Protein AF-A0AAD6FVP5-F1 (afdb_monomer)

Foldseek 3Di:
DCPPDDDFQAADPVRPDTHHDFDKDWDPWDWAPWDFADDPVARGTDTDTDTDDDPDPDPPPDDDDFLCLLVVPPVLVVVVVVVVVVLVVCCVVDPDPVVSVVVVVVVVSVSRVVVCVVPPSLRQPPRPPRDPVVNVVVVVVVVVVCVVVVHIDIDGDDDDGVVVVPDDPVVVCVVVVND

Structure (mmCIF, N/CA/C/O backbone):
data_AF-A0AAD6FVP5-F1
#
_entry.id   AF-A0AAD6FVP5-F1
#
loop_
_atom_site.group_PDB
_atom_site.id
_atom_site.type_symbol
_atom_site.label_atom_id
_atom_site.label_alt_id
_atom_site.label_comp_id
_atom_site.label_asym_id
_atom_site.label_entity_id
_atom_site.label_seq_id
_atom_site.pdbx_PDB_ins_code
_atom_site.Cartn_x
_atom_site.Cartn_y
_atom_site.Cartn_z
_atom_site.occupancy
_atom_site.B_iso_or_equiv
_atom_site.auth_seq_id
_atom_site.auth_comp_id
_atom_site.auth_asym_id
_atom_site.auth_atom_id
_atom_site.pdbx_PDB_model_num
ATOM 1 N N . MET A 1 1 ? 9.595 10.956 -25.105 1.00 55.97 1 MET A N 1
ATOM 2 C CA . MET A 1 1 ? 9.760 9.733 -24.296 1.00 55.97 1 MET A CA 1
ATOM 3 C C . MET A 1 1 ? 9.016 8.590 -24.946 1.00 55.97 1 MET A C 1
ATOM 5 O O . MET A 1 1 ? 7.807 8.539 -24.794 1.00 55.97 1 MET A O 1
ATOM 9 N N . HIS A 1 2 ? 9.744 7.781 -25.713 1.00 62.09 2 HIS A N 1
ATOM 10 C CA . HIS A 1 2 ? 9.491 6.435 -26.249 1.00 62.09 2 HIS A CA 1
ATOM 11 C C . HIS A 1 2 ? 8.118 5.759 -25.993 1.00 62.09 2 HIS A C 1
ATOM 13 O O . HIS A 1 2 ? 8.087 4.641 -25.484 1.00 62.09 2 HIS A O 1
ATOM 19 N N . PRO A 1 3 ? 6.961 6.344 -26.368 1.00 57.59 3 PRO A N 1
ATOM 20 C CA . PRO A 1 3 ? 5.655 5.742 -26.083 1.00 57.59 3 PRO A CA 1
ATOM 21 C C . PRO A 1 3 ? 5.260 4.719 -27.159 1.00 57.59 3 PRO A C 1
ATOM 23 O O . PRO A 1 3 ? 4.249 4.038 -27.046 1.00 57.59 3 PRO A O 1
ATOM 26 N N . LYS A 1 4 ? 6.042 4.678 -28.240 1.00 58.59 4 LYS A N 1
ATOM 27 C CA . LYS A 1 4 ? 5.834 3.907 -29.464 1.00 58.59 4 LYS A CA 1
ATOM 28 C C . LYS A 1 4 ? 7.095 3.147 -29.880 1.00 58.59 4 LYS A C 1
ATOM 30 O O . LYS A 1 4 ? 7.093 2.528 -30.933 1.00 58.59 4 LYS A O 1
ATOM 35 N N . GLU A 1 5 ? 8.176 3.252 -29.108 1.0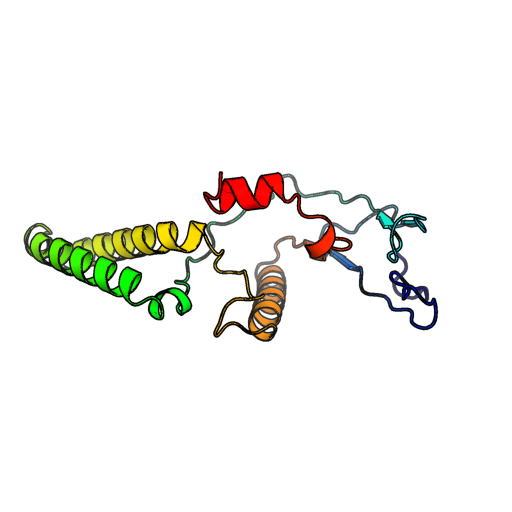0 67.44 5 GLU A N 1
ATOM 36 C CA . GLU A 1 5 ? 9.416 2.546 -29.421 1.00 67.44 5 GLU A CA 1
ATOM 37 C C . GLU A 1 5 ? 9.402 1.185 -28.746 1.00 67.44 5 GLU A C 1
ATOM 39 O O . GLU A 1 5 ? 9.284 1.073 -27.521 1.00 67.44 5 GLU A O 1
ATOM 44 N N . GLU A 1 6 ? 9.507 0.155 -29.576 1.00 63.91 6 GLU A N 1
ATOM 45 C CA . GLU A 1 6 ? 9.622 -1.228 -29.147 1.00 63.91 6 GLU A CA 1
ATOM 46 C C . GLU A 1 6 ? 10.956 -1.458 -28.429 1.00 63.91 6 GLU A C 1
ATOM 48 O O . GLU A 1 6 ? 11.960 -0.803 -28.695 1.00 63.91 6 GLU A O 1
ATOM 53 N N . GLY A 1 7 ? 10.951 -2.362 -27.454 1.00 74.12 7 GLY A N 1
ATOM 54 C CA . GLY A 1 7 ? 12.117 -2.650 -26.623 1.00 74.12 7 GLY A CA 1
ATOM 55 C C . GLY A 1 7 ? 11.714 -3.326 -25.322 1.00 74.12 7 GLY A C 1
ATOM 56 O O . GLY A 1 7 ? 10.574 -3.179 -24.871 1.00 74.12 7 GLY A O 1
ATOM 57 N N . PHE A 1 8 ? 12.646 -4.0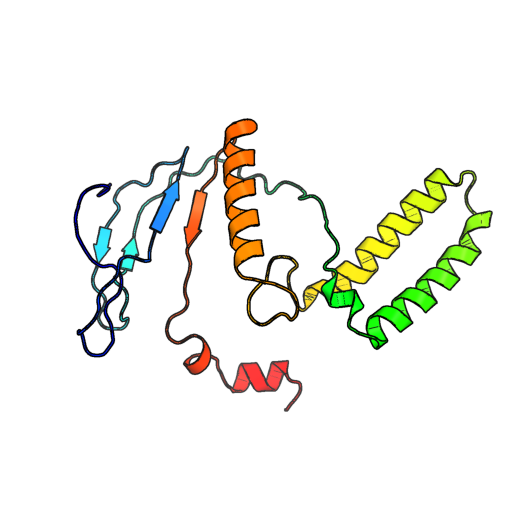59 -24.735 1.00 80.69 8 PHE A N 1
ATOM 58 C CA . PHE A 1 8 ? 12.441 -4.817 -23.509 1.00 80.69 8 PHE A CA 1
ATOM 59 C C . PHE A 1 8 ? 13.191 -4.142 -22.369 1.00 80.69 8 PHE A C 1
ATOM 61 O O . PHE A 1 8 ? 14.254 -3.560 -22.583 1.00 80.69 8 PHE A O 1
ATOM 68 N N . THR A 1 9 ? 12.616 -4.193 -21.175 1.00 82.88 9 THR A N 1
ATOM 69 C CA . THR A 1 9 ? 13.286 -3.727 -19.955 1.00 82.88 9 THR A CA 1
ATOM 70 C C . THR A 1 9 ? 13.710 -4.887 -19.077 1.00 82.88 9 THR A C 1
ATOM 72 O O . THR A 1 9 ? 14.521 -4.679 -18.194 1.00 82.88 9 THR A O 1
ATOM 75 N N . TRP A 1 10 ? 13.234 -6.096 -19.371 1.00 85.12 10 TRP A N 1
ATOM 76 C CA . TRP A 1 10 ? 13.614 -7.335 -18.716 1.00 85.12 10 TRP A CA 1
ATOM 77 C C . TRP A 1 10 ? 13.862 -8.436 -19.747 1.00 85.12 10 TRP A C 1
ATOM 79 O O . TRP A 1 10 ? 13.142 -8.537 -20.751 1.00 85.12 10 TRP A O 1
ATOM 89 N N . LEU A 1 11 ? 14.845 -9.282 -19.466 1.00 82.75 11 LEU A N 1
ATOM 90 C CA . LEU A 1 11 ? 15.201 -10.482 -20.216 1.00 82.75 11 LEU A CA 1
ATOM 91 C C . LEU A 1 11 ? 15.289 -11.653 -19.238 1.00 82.75 11 LEU A C 1
ATOM 93 O O . LEU A 1 11 ? 15.788 -11.491 -18.138 1.00 82.75 11 LEU A O 1
ATOM 97 N N . SER A 1 12 ? 14.849 -12.847 -19.619 1.00 81.88 12 SER A N 1
ATOM 98 C CA . SER A 1 12 ? 15.088 -14.022 -18.784 1.00 81.88 12 SER A CA 1
ATOM 99 C C . SER A 1 12 ? 16.575 -14.371 -18.744 1.00 81.88 12 SER A C 1
ATOM 101 O O . SER A 1 12 ? 17.325 -14.099 -19.682 1.00 81.88 12 SER A O 1
ATOM 103 N N . SER A 1 13 ? 16.999 -15.038 -17.673 1.00 75.31 13 SER A N 1
ATOM 104 C CA . SER A 1 13 ? 18.385 -15.481 -17.472 1.00 75.31 13 SER A CA 1
ATOM 105 C C . SER A 1 13 ?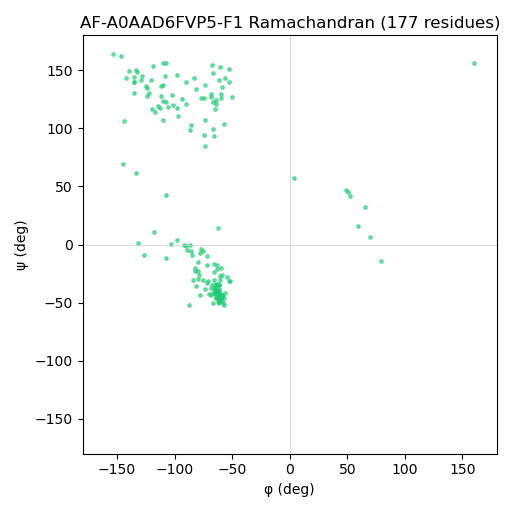 18.907 -16.422 -18.566 1.00 75.31 13 SER A C 1
ATOM 107 O O . SER A 1 13 ? 20.107 -16.466 -18.825 1.00 75.31 13 SER A O 1
ATOM 109 N N . ASP A 1 14 ? 18.015 -17.149 -19.239 1.00 80.50 14 ASP A N 1
ATOM 110 C CA . ASP A 1 14 ? 18.304 -18.000 -20.399 1.00 80.50 14 ASP A CA 1
ATOM 111 C C . ASP A 1 14 ? 18.134 -17.276 -21.754 1.00 80.50 14 ASP A C 1
ATOM 113 O O . ASP A 1 14 ? 18.332 -17.877 -22.810 1.00 80.50 14 ASP A O 1
ATOM 117 N N . GLY A 1 15 ? 17.741 -15.998 -21.742 1.00 78.62 15 GLY A N 1
ATOM 118 C CA . GLY A 1 15 ? 17.510 -15.164 -22.922 1.00 78.62 15 GLY A CA 1
ATOM 119 C C . GLY A 1 15 ? 16.290 -15.547 -23.767 1.00 78.62 15 GLY A C 1
ATOM 120 O O . GLY A 1 15 ? 16.096 -14.982 -24.843 1.00 78.62 15 GLY A O 1
ATOM 121 N N . THR A 1 16 ? 15.465 -16.502 -23.326 1.00 81.38 16 THR A N 1
ATOM 122 C CA . THR A 1 16 ? 14.334 -17.020 -24.115 1.00 81.38 16 THR A CA 1
ATOM 123 C C . THR A 1 16 ? 13.081 -16.150 -24.042 1.00 81.38 16 THR A C 1
ATOM 125 O O . THR A 1 16 ? 12.210 -16.235 -24.911 1.00 81.38 16 THR A O 1
ATOM 128 N N . ARG A 1 17 ? 12.964 -15.307 -23.013 1.00 84.25 17 ARG A N 1
ATOM 129 C CA . ARG A 1 17 ? 11.810 -14.442 -22.764 1.00 84.25 17 ARG A CA 1
ATOM 130 C C . ARG A 1 17 ? 12.289 -13.017 -22.565 1.00 84.25 17 ARG A C 1
ATOM 132 O O . ARG A 1 17 ? 13.335 -12.770 -21.981 1.00 84.25 17 ARG A O 1
ATOM 139 N N . ALA A 1 18 ? 11.485 -12.076 -23.028 1.00 84.19 18 ALA A N 1
ATOM 140 C CA . ALA A 1 18 ? 11.731 -10.665 -22.819 1.00 84.19 18 ALA A CA 1
ATOM 141 C C . ALA A 1 18 ? 10.397 -9.965 -22.585 1.00 84.19 18 ALA A C 1
ATOM 143 O O . ALA A 1 18 ? 9.374 -10.336 -23.168 1.00 84.19 18 ALA A O 1
ATOM 144 N N . SER A 1 19 ? 10.390 -8.974 -21.704 1.00 83.31 19 SER A N 1
ATOM 145 C CA . SER A 1 19 ? 9.194 -8.193 -21.415 1.00 83.31 19 SER A CA 1
ATOM 146 C C . SER A 1 19 ? 9.555 -6.748 -21.089 1.00 83.31 19 SER A C 1
ATOM 148 O O . SER A 1 19 ? 10.710 -6.405 -20.838 1.00 83.31 19 SER A O 1
ATOM 150 N N . ARG A 1 20 ? 8.562 -5.866 -21.170 1.00 83.88 20 ARG A N 1
ATOM 151 C CA . ARG A 1 20 ? 8.673 -4.480 -20.724 1.00 83.88 20 ARG A CA 1
ATOM 152 C C . ARG A 1 20 ? 7.810 -4.353 -19.482 1.00 83.88 20 ARG A C 1
ATOM 154 O O . ARG A 1 20 ? 6.594 -4.409 -19.600 1.00 83.88 20 ARG A O 1
ATOM 161 N N . ILE A 1 21 ? 8.440 -4.250 -18.322 1.00 83.56 21 ILE A N 1
ATOM 162 C CA . ILE A 1 21 ? 7.763 -4.244 -17.015 1.00 83.56 21 ILE A CA 1
ATOM 163 C C . ILE A 1 21 ? 8.141 -3.032 -16.154 1.00 83.56 21 ILE A C 1
ATOM 165 O O . ILE A 1 21 ? 7.466 -2.737 -15.166 1.00 83.56 21 ILE A O 1
ATOM 169 N N . ASP A 1 22 ? 9.139 -2.265 -16.593 1.00 81.62 22 ASP A N 1
ATOM 170 C CA . ASP A 1 22 ? 9.627 -1.065 -15.922 1.00 81.62 22 ASP A CA 1
ATOM 171 C C . ASP A 1 22 ? 9.011 0.182 -16.563 1.00 81.62 22 ASP A C 1
ATOM 173 O O . ASP A 1 22 ? 9.206 0.469 -17.750 1.00 81.62 22 ASP A O 1
ATOM 177 N N . TYR A 1 23 ? 8.240 0.931 -15.772 1.00 81.25 23 TYR A N 1
ATOM 178 C CA . TYR A 1 23 ? 7.478 2.086 -16.238 1.00 81.25 23 TYR A CA 1
ATOM 179 C C . TYR A 1 23 ? 7.607 3.267 -15.279 1.00 81.25 23 TYR A C 1
ATOM 181 O O . TYR A 1 23 ? 7.512 3.113 -14.062 1.00 81.25 23 TYR A O 1
ATOM 189 N N . ILE A 1 24 ? 7.729 4.467 -15.849 1.00 77.19 24 ILE A N 1
ATOM 190 C CA . ILE A 1 24 ? 7.607 5.734 -15.123 1.00 77.19 24 ILE A CA 1
ATOM 191 C C . ILE A 1 24 ? 6.412 6.480 -15.703 1.00 77.19 24 ILE A C 1
ATOM 193 O O . ILE A 1 24 ? 6.418 6.880 -16.870 1.00 77.19 24 ILE A O 1
ATOM 197 N N . LEU A 1 25 ? 5.373 6.654 -14.886 1.00 79.62 25 LEU A N 1
ATOM 198 C CA . LEU A 1 25 ? 4.139 7.324 -15.280 1.00 79.62 25 LEU A CA 1
ATOM 199 C C . LEU A 1 25 ? 4.020 8.642 -14.515 1.00 79.62 25 LEU A C 1
ATOM 201 O O . LEU A 1 25 ? 3.916 8.657 -13.288 1.00 79.62 25 LEU A O 1
ATOM 205 N N . ALA A 1 26 ? 4.017 9.756 -15.245 1.00 75.00 26 ALA A N 1
ATOM 206 C CA . ALA A 1 26 ? 3.895 11.090 -14.669 1.00 75.00 26 ALA A CA 1
ATOM 207 C C . ALA A 1 26 ? 2.895 11.932 -15.462 1.00 75.00 26 ALA A C 1
ATOM 209 O O . ALA A 1 26 ? 2.984 12.020 -16.687 1.00 75.00 26 ALA A O 1
ATOM 210 N N . ARG A 1 27 ? 1.955 12.565 -14.752 1.00 71.19 27 ARG A N 1
ATOM 211 C CA . ARG A 1 27 ? 0.927 13.424 -15.360 1.00 71.19 27 ARG A CA 1
ATOM 212 C C . ARG A 1 27 ? 1.399 14.867 -15.510 1.00 71.19 27 ARG A C 1
ATOM 214 O O . ARG A 1 27 ? 1.345 15.430 -16.594 1.00 71.19 27 ARG A O 1
ATOM 221 N N . ASP A 1 28 ? 1.881 15.441 -14.413 1.00 70.88 28 ASP A N 1
ATOM 222 C CA . ASP A 1 28 ? 2.105 16.887 -14.281 1.00 70.88 28 ASP A CA 1
ATOM 223 C C . ASP A 1 28 ? 3.587 17.249 -14.054 1.00 70.88 28 ASP A C 1
ATOM 225 O O . ASP A 1 28 ? 3.927 18.381 -13.712 1.00 70.88 28 ASP A O 1
ATOM 229 N N . SER A 1 29 ? 4.474 16.269 -14.223 1.00 75.88 29 SER A N 1
ATOM 230 C CA . SER A 1 29 ? 5.932 16.406 -14.151 1.00 75.88 29 SER A CA 1
ATOM 231 C C . SER A 1 29 ? 6.564 15.454 -15.173 1.00 75.88 29 SER A C 1
ATOM 233 O O . SER A 1 29 ? 7.103 14.415 -14.785 1.00 75.88 29 SER A O 1
ATOM 235 N N . PRO A 1 30 ? 6.409 15.731 -16.481 1.00 78.25 30 PRO A N 1
ATOM 236 C CA . PRO A 1 30 ? 6.845 14.816 -17.526 1.00 78.25 30 PRO A CA 1
ATOM 237 C C . PRO A 1 30 ? 8.357 14.570 -17.413 1.00 78.25 30 PRO A C 1
ATOM 239 O O . PRO A 1 30 ? 9.115 15.543 -17.386 1.00 78.25 30 PRO A O 1
ATOM 242 N N . PRO A 1 31 ? 8.808 13.303 -17.343 1.00 82.38 31 PRO A N 1
ATOM 243 C CA . PRO A 1 31 ? 10.228 13.022 -17.292 1.00 82.38 31 PRO A CA 1
ATOM 244 C C . PRO A 1 31 ? 10.955 13.514 -18.545 1.00 82.38 31 PRO A C 1
ATOM 246 O O . PRO A 1 31 ? 10.461 13.422 -19.673 1.00 82.38 31 PRO A O 1
ATOM 249 N N . THR A 1 32 ? 12.153 14.040 -18.342 1.00 84.31 32 THR A N 1
ATOM 250 C CA . THR A 1 32 ? 13.078 14.458 -19.394 1.00 84.31 32 THR A CA 1
ATOM 251 C C . THR A 1 32 ? 14.271 13.506 -19.436 1.00 84.31 32 THR A C 1
ATOM 253 O O . THR A 1 32 ? 14.563 12.820 -18.459 1.00 84.31 32 THR A O 1
ATOM 256 N N . ASP A 1 33 ? 14.938 13.422 -20.592 1.00 84.25 33 ASP A N 1
ATOM 257 C CA . ASP A 1 33 ? 16.143 12.595 -20.786 1.00 84.25 33 ASP A CA 1
ATOM 258 C C . ASP A 1 33 ? 15.979 11.119 -20.360 1.00 84.25 33 ASP A C 1
ATOM 260 O O . ASP A 1 33 ? 16.845 10.540 -19.711 1.00 84.25 33 ASP A O 1
ATOM 264 N N . ALA A 1 34 ? 14.834 10.508 -20.686 1.00 85.06 34 ALA A N 1
ATOM 265 C CA . ALA A 1 34 ? 14.618 9.093 -20.402 1.00 85.06 34 ALA A CA 1
ATOM 266 C C . ALA A 1 34 ? 15.536 8.218 -21.268 1.00 85.06 34 ALA A C 1
ATOM 268 O O . ALA A 1 34 ? 15.523 8.343 -22.492 1.00 85.06 34 ALA A O 1
ATOM 269 N N . ARG A 1 35 ? 16.301 7.322 -20.640 1.00 84.25 35 ARG A N 1
ATOM 270 C CA . ARG A 1 35 ? 17.239 6.405 -21.299 1.00 84.25 35 ARG A CA 1
ATOM 271 C C . ARG A 1 35 ? 17.112 5.006 -20.721 1.00 84.25 35 ARG A C 1
ATOM 273 O O . ARG A 1 35 ? 16.999 4.845 -19.508 1.00 84.25 35 ARG A O 1
ATOM 280 N N . LEU A 1 36 ? 17.181 4.016 -21.606 1.00 85.81 36 LEU A N 1
ATOM 281 C CA . LEU A 1 36 ? 17.361 2.614 -21.253 1.00 85.81 36 LEU A CA 1
ATOM 282 C C . LEU A 1 36 ? 18.825 2.250 -21.478 1.00 85.81 36 LEU A C 1
ATOM 284 O O . LEU A 1 36 ? 19.332 2.379 -22.591 1.00 85.81 36 LEU A O 1
ATOM 288 N N . THR A 1 37 ? 19.502 1.821 -20.420 1.00 85.00 37 THR A N 1
ATOM 289 C CA . THR A 1 37 ? 20.910 1.419 -20.466 1.00 85.00 37 THR A CA 1
ATOM 290 C C . THR A 1 37 ? 21.012 -0.043 -20.044 1.00 85.00 37 THR A C 1
ATOM 292 O O . THR A 1 37 ? 20.679 -0.354 -18.899 1.00 85.00 37 THR A O 1
ATOM 295 N N . PRO A 1 38 ? 21.457 -0.954 -20.927 1.00 83.19 38 PRO A N 1
ATOM 296 C CA . PRO A 1 38 ? 21.749 -2.324 -20.531 1.00 83.19 38 PRO A CA 1
ATOM 297 C C . PRO A 1 38 ? 22.811 -2.340 -19.432 1.00 83.19 38 PRO A C 1
ATOM 299 O O . PRO A 1 38 ? 23.820 -1.638 -19.528 1.00 83.19 38 PRO A O 1
ATOM 302 N N . VAL A 1 39 ? 22.596 -3.148 -18.402 1.00 80.50 39 VAL A N 1
ATOM 303 C CA . VAL A 1 39 ? 23.552 -3.347 -17.312 1.00 80.50 39 VAL A CA 1
ATOM 304 C C . VAL A 1 39 ? 23.939 -4.819 -17.254 1.00 80.50 39 VAL A C 1
ATOM 306 O O . VAL A 1 39 ? 23.121 -5.693 -17.502 1.00 80.50 39 VAL A O 1
ATOM 309 N N . PHE A 1 40 ? 25.210 -5.106 -16.979 1.00 76.69 40 PHE A N 1
ATOM 310 C CA . PHE A 1 40 ? 25.739 -6.478 -17.022 1.00 76.69 40 PHE A CA 1
ATOM 311 C C . PHE A 1 40 ? 25.409 -7.300 -15.770 1.00 76.69 40 PHE A C 1
ATOM 313 O O . PHE A 1 40 ? 25.607 -8.510 -15.757 1.00 76.69 40 PHE A O 1
ATOM 320 N N . PHE A 1 41 ? 24.983 -6.633 -14.701 1.00 77.00 41 PHE A N 1
ATOM 321 C CA . PHE A 1 41 ? 24.767 -7.228 -13.386 1.00 77.00 41 PHE A CA 1
ATOM 322 C C . PHE A 1 41 ? 23.291 -7.474 -13.073 1.00 77.00 41 PHE A C 1
ATOM 324 O O . PHE A 1 41 ? 23.007 -7.942 -11.982 1.00 77.00 41 PHE A O 1
ATOM 331 N N . SER A 1 42 ? 22.376 -7.143 -13.987 1.00 79.06 42 SER A N 1
ATOM 332 C CA . SER A 1 42 ? 20.942 -7.369 -13.826 1.00 79.06 42 SER A CA 1
ATOM 333 C C . SER A 1 42 ? 20.346 -7.845 -15.144 1.00 79.06 42 SER A C 1
ATOM 335 O O . SER A 1 42 ? 20.806 -7.494 -16.230 1.00 79.06 42 SER A O 1
ATOM 337 N N . ASP A 1 43 ? 19.311 -8.659 -15.023 1.00 78.56 43 ASP A N 1
ATOM 338 C CA . ASP A 1 43 ? 18.429 -9.094 -16.095 1.00 78.56 43 ASP A CA 1
ATOM 339 C C . ASP A 1 43 ? 17.412 -8.004 -16.504 1.00 78.56 43 ASP A C 1
ATOM 341 O O . ASP A 1 43 ? 16.706 -8.149 -17.506 1.00 78.56 43 ASP A O 1
ATOM 345 N N . HIS A 1 44 ? 17.406 -6.870 -15.790 1.00 83.06 44 HIS A N 1
ATOM 346 C CA . HIS A 1 44 ? 16.727 -5.638 -16.172 1.00 83.06 44 HIS A CA 1
ATOM 347 C C . HIS A 1 44 ? 17.668 -4.624 -16.841 1.00 83.06 44 HIS A C 1
ATOM 349 O O . HIS A 1 44 ? 18.829 -4.457 -16.470 1.00 83.06 44 HIS A O 1
ATOM 355 N N . ALA A 1 45 ? 17.140 -3.864 -17.800 1.00 83.81 45 ALA A N 1
ATOM 356 C CA . ALA A 1 45 ? 17.778 -2.663 -18.320 1.00 83.81 45 ALA A CA 1
ATOM 357 C C . ALA A 1 45 ? 17.507 -1.479 -17.382 1.00 83.81 45 ALA A C 1
ATOM 359 O O . ALA A 1 45 ? 16.366 -1.214 -17.004 1.00 83.81 45 ALA A O 1
ATOM 360 N N . MET A 1 46 ? 18.544 -0.707 -17.057 1.00 82.31 46 MET A N 1
ATOM 361 C CA . MET A 1 46 ? 18.405 0.481 -16.220 1.00 82.31 46 MET A CA 1
ATOM 362 C C . MET A 1 46 ? 17.591 1.552 -16.949 1.00 82.31 46 MET A C 1
ATOM 364 O O . MET A 1 46 ? 17.991 2.023 -18.016 1.00 82.31 46 MET A O 1
ATOM 368 N N . LEU A 1 47 ? 16.486 1.982 -16.340 1.00 84.81 47 LEU A N 1
ATOM 369 C CA . LEU A 1 47 ? 15.698 3.126 -16.786 1.00 84.81 47 LEU A CA 1
ATOM 370 C C . LEU A 1 47 ? 16.092 4.373 -15.985 1.00 84.81 47 LEU A C 1
ATOM 372 O O . LEU A 1 47 ? 15.783 4.489 -14.803 1.00 84.81 47 LEU A O 1
ATOM 376 N N . SER A 1 48 ? 16.752 5.329 -16.637 1.00 84.50 48 SER A N 1
ATOM 377 C CA . SER A 1 48 ? 17.134 6.614 -16.037 1.00 84.50 48 SER A CA 1
ATOM 378 C C . SER A 1 48 ? 16.341 7.756 -16.664 1.00 84.50 48 SER A C 1
ATOM 380 O O . SER A 1 48 ? 16.219 7.796 -17.884 1.00 84.50 48 SER A O 1
ATOM 382 N N . CYS A 1 49 ? 15.834 8.701 -15.872 1.00 87.38 49 CYS A N 1
ATOM 383 C CA . CYS A 1 49 ? 15.239 9.946 -16.369 1.00 87.38 49 CYS A CA 1
ATOM 384 C C . CYS A 1 49 ? 15.354 11.066 -15.325 1.00 87.38 49 CYS A C 1
ATOM 386 O O . CYS A 1 49 ? 15.590 10.805 -14.146 1.00 87.38 49 CYS A O 1
ATOM 388 N N . THR A 1 50 ? 15.157 12.312 -15.750 1.00 84.62 50 THR A N 1
ATOM 389 C CA . THR A 1 50 ? 15.094 13.482 -14.865 1.00 84.62 50 THR A CA 1
ATOM 390 C C . THR A 1 50 ? 13.642 13.908 -14.654 1.00 84.62 50 THR A C 1
ATOM 392 O O . THR A 1 50 ? 12.898 14.104 -15.613 1.00 84.62 50 THR A O 1
ATOM 395 N N . LEU A 1 51 ? 13.227 14.078 -13.396 1.00 82.94 51 LEU A N 1
ATOM 396 C CA . LEU A 1 51 ? 11.888 14.539 -13.018 1.00 82.94 51 LEU A CA 1
ATOM 397 C C . LEU A 1 51 ? 11.975 15.906 -12.331 1.00 82.94 51 LEU A C 1
ATOM 399 O O . LEU A 1 51 ? 12.561 16.031 -11.258 1.00 82.94 51 LEU A O 1
ATOM 403 N N . SER A 1 52 ? 11.337 16.923 -12.910 1.00 80.69 52 SER A N 1
ATOM 404 C CA . SER A 1 52 ? 11.193 18.235 -12.266 1.00 80.69 52 SER A CA 1
ATOM 405 C C . SER A 1 52 ? 9.962 18.239 -11.364 1.00 80.69 52 SER A C 1
ATOM 407 O O . SER A 1 52 ? 8.833 18.404 -11.831 1.00 80.69 52 SER A O 1
ATOM 409 N N . LEU A 1 53 ? 10.168 18.030 -10.064 1.00 72.75 53 LEU A N 1
ATOM 410 C CA . LEU A 1 53 ? 9.078 17.987 -9.094 1.00 72.75 53 LEU A CA 1
ATOM 411 C C . LEU A 1 53 ? 8.658 19.387 -8.626 1.00 72.75 53 LEU A C 1
ATOM 413 O O . LEU A 1 53 ? 9.448 20.311 -8.448 1.00 72.75 53 LEU A O 1
ATOM 417 N N . SER A 1 54 ? 7.353 19.523 -8.416 1.00 63.88 54 SER A N 1
ATOM 418 C CA . SER A 1 54 ? 6.709 20.610 -7.681 1.00 63.88 54 SER A CA 1
ATOM 419 C C . SER A 1 54 ? 7.328 20.869 -6.300 1.00 63.88 54 SER A C 1
ATOM 421 O O . SER A 1 54 ? 7.299 19.921 -5.529 1.00 63.88 54 SER A O 1
ATOM 423 N N . HIS A 1 55 ? 7.747 22.080 -5.899 1.00 57.56 55 HIS A N 1
ATOM 424 C CA . HIS A 1 55 ? 8.213 22.402 -4.523 1.00 57.56 55 HIS A CA 1
ATOM 425 C C . HIS A 1 55 ? 7.153 22.216 -3.404 1.00 57.56 55 HIS A C 1
ATOM 427 O O . HIS A 1 55 ? 7.330 22.664 -2.276 1.00 57.56 55 HIS A O 1
ATOM 433 N N . SER A 1 56 ? 6.047 21.536 -3.687 1.00 51.53 56 SER A N 1
ATOM 434 C CA . SER A 1 56 ? 4.984 21.219 -2.741 1.00 51.53 56 SER A CA 1
ATOM 435 C C . SER A 1 56 ? 4.575 19.751 -2.867 1.00 51.53 56 SER A C 1
ATOM 437 O O . SER A 1 56 ? 3.434 19.432 -3.199 1.00 51.53 56 SER A O 1
ATOM 439 N N . VAL A 1 57 ? 5.507 18.829 -2.612 1.00 52.38 57 VAL A N 1
ATOM 440 C CA . VAL A 1 57 ? 5.128 17.450 -2.274 1.00 52.38 57 VAL A CA 1
ATOM 441 C C . VAL A 1 57 ? 4.587 17.483 -0.847 1.00 52.38 57 VAL A C 1
ATOM 443 O O . VAL A 1 57 ? 5.317 17.298 0.119 1.00 52.38 57 VAL A O 1
ATOM 446 N N . THR A 1 58 ? 3.304 17.797 -0.692 1.00 49.84 58 THR A N 1
ATOM 447 C CA . THR A 1 58 ? 2.626 17.584 0.585 1.00 49.84 58 THR A CA 1
ATOM 448 C C . THR A 1 58 ? 2.126 16.152 0.593 1.00 49.84 58 THR A C 1
ATOM 450 O O . THR A 1 58 ? 1.109 15.849 -0.029 1.00 49.84 58 THR A O 1
ATOM 453 N N . THR A 1 59 ? 2.818 15.261 1.300 1.00 49.69 59 THR A N 1
ATOM 454 C CA . THR A 1 59 ? 2.189 14.037 1.801 1.00 49.69 59 THR A CA 1
ATOM 455 C C . THR A 1 59 ? 1.002 14.468 2.656 1.00 49.69 59 THR A C 1
ATOM 457 O O . THR A 1 59 ? 1.173 14.994 3.757 1.00 49.69 59 THR A O 1
ATOM 460 N N . GLY A 1 60 ? -0.211 14.347 2.116 1.00 52.00 60 GLY A N 1
ATOM 461 C CA . GLY A 1 60 ? -1.418 14.602 2.891 1.00 52.00 60 GLY A CA 1
ATOM 462 C C . GLY A 1 60 ? -1.478 13.643 4.080 1.00 52.00 60 GLY A C 1
ATOM 463 O O . GLY A 1 60 ? -0.952 12.531 4.014 1.00 52.00 60 GLY A O 1
ATOM 464 N N . ARG A 1 61 ? -2.147 14.038 5.169 1.00 52.41 61 ARG A N 1
ATOM 465 C CA . ARG A 1 61 ? -2.574 13.062 6.181 1.00 52.41 61 ARG A CA 1
ATOM 466 C C . ARG A 1 61 ? -3.616 12.165 5.516 1.00 52.41 61 ARG A C 1
ATOM 468 O O . ARG A 1 61 ? -4.781 12.544 5.435 1.00 52.41 61 ARG A O 1
ATOM 475 N N . GLY A 1 62 ? -3.179 11.034 4.969 1.00 49.69 62 GLY A N 1
ATOM 476 C CA . GLY A 1 62 ? -4.071 10.016 4.429 1.00 49.69 62 GLY A CA 1
ATOM 477 C C . GLY A 1 62 ? -5.126 9.624 5.465 1.00 49.6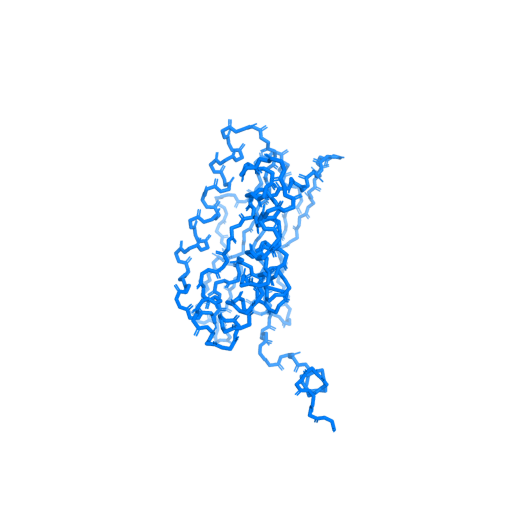9 62 GLY A C 1
ATOM 478 O O . GLY 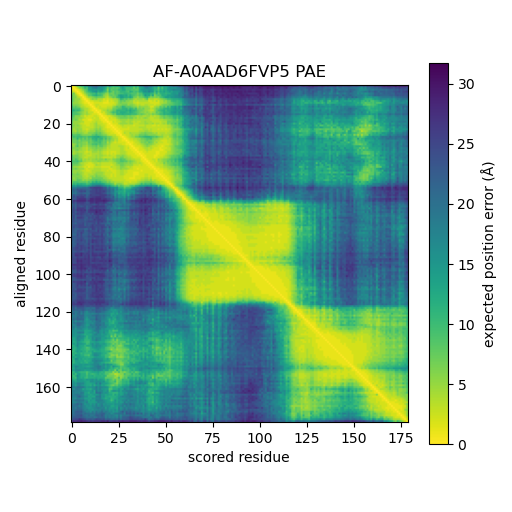A 1 62 ? -4.900 9.716 6.676 1.00 49.69 62 GLY A O 1
ATOM 479 N N . LEU A 1 63 ? -6.300 9.212 4.989 1.00 53.78 63 LEU A N 1
ATOM 480 C CA . LEU A 1 63 ? -7.321 8.646 5.859 1.00 53.78 63 LEU A CA 1
ATOM 481 C C . LEU A 1 63 ? -6.771 7.339 6.438 1.00 53.78 63 LEU A C 1
ATOM 483 O O . LEU A 1 63 ? -6.494 6.405 5.691 1.00 53.78 63 LEU A O 1
ATOM 487 N N . TRP A 1 64 ? -6.598 7.273 7.758 1.00 66.38 64 TRP A N 1
ATOM 488 C CA . TRP A 1 64 ? -6.195 6.022 8.390 1.00 66.38 64 TRP A CA 1
ATOM 489 C C . TRP A 1 64 ? -7.335 5.011 8.297 1.00 66.38 64 TRP A C 1
ATOM 491 O O . TRP A 1 64 ? -8.472 5.308 8.673 1.00 66.38 64 TRP A O 1
ATOM 501 N N . LYS A 1 65 ? -7.001 3.819 7.815 1.00 65.75 65 LYS A N 1
ATOM 502 C CA . LYS A 1 65 ? -7.890 2.670 7.725 1.00 65.75 65 LYS A CA 1
ATOM 503 C C . LYS A 1 65 ? -7.223 1.523 8.468 1.00 65.75 65 LYS A C 1
ATOM 505 O O . LYS A 1 65 ? -6.074 1.213 8.180 1.00 65.75 65 LYS A O 1
ATOM 510 N N . LEU A 1 66 ? -7.957 0.909 9.392 1.00 68.56 66 LEU A N 1
ATOM 511 C CA . LEU A 1 66 ? -7.481 -0.249 10.137 1.00 68.56 66 LEU A CA 1
ATOM 512 C C . LEU A 1 66 ? -7.154 -1.404 9.184 1.00 68.56 66 LEU A C 1
ATOM 514 O O . LEU A 1 66 ? -8.003 -1.809 8.381 1.00 68.56 66 LEU A O 1
ATOM 518 N N . ASN A 1 67 ? -5.963 -1.977 9.328 1.00 73.00 67 ASN A N 1
ATOM 519 C CA . ASN A 1 67 ? -5.655 -3.272 8.757 1.00 73.00 67 ASN A CA 1
ATOM 520 C C . ASN A 1 67 ? -6.476 -4.384 9.434 1.00 73.00 67 ASN A C 1
ATOM 522 O O . ASN A 1 67 ? -6.105 -4.892 10.489 1.00 73.00 67 ASN A O 1
ATOM 526 N N . CYS A 1 68 ? -7.569 -4.818 8.806 1.00 74.88 68 CYS A N 1
ATOM 527 C CA . CYS A 1 68 ? -8.423 -5.860 9.379 1.00 74.88 68 CYS A CA 1
ATOM 528 C C . CYS A 1 68 ? -7.733 -7.226 9.543 1.00 74.88 68 CYS A C 1
ATOM 530 O O . CYS A 1 68 ? -8.232 -8.024 10.331 1.00 74.88 68 CYS A O 1
ATOM 532 N N . SER A 1 69 ? -6.600 -7.503 8.877 1.00 72.81 69 SER A N 1
ATOM 533 C CA . SER A 1 69 ? -5.858 -8.756 9.104 1.00 72.81 69 SER A CA 1
ATOM 534 C C . SER A 1 69 ? -5.275 -8.832 10.521 1.00 72.81 69 SER A C 1
ATOM 536 O O . SER A 1 69 ? -5.088 -9.921 11.049 1.00 72.81 69 SER A O 1
ATOM 538 N N . LEU A 1 70 ? -5.062 -7.689 11.186 1.00 77.00 70 LEU A N 1
ATOM 539 C CA . LEU A 1 70 ? -4.667 -7.641 12.599 1.00 77.00 70 LEU A CA 1
ATOM 540 C C . LEU A 1 70 ? -5.728 -8.239 13.530 1.00 77.00 70 LEU A C 1
ATOM 542 O O . LEU A 1 70 ? -5.418 -8.646 14.643 1.00 77.00 70 LEU A O 1
ATOM 546 N N . LEU A 1 71 ? -6.983 -8.323 13.084 1.00 78.81 71 LEU A N 1
ATOM 547 C CA . LEU A 1 71 ? -8.061 -8.927 13.866 1.00 78.81 71 LEU A CA 1
ATOM 548 C C . LEU A 1 71 ? -8.021 -10.464 13.846 1.00 78.81 71 LEU A C 1
ATOM 550 O O . LEU A 1 71 ? -8.789 -11.099 14.571 1.00 78.81 71 LEU A O 1
ATOM 554 N N . GLU A 1 72 ? -7.153 -11.066 13.030 1.00 79.00 72 GLU A N 1
ATOM 555 C CA . GLU A 1 72 ? -6.911 -12.513 13.018 1.00 79.00 72 GLU A CA 1
ATOM 556 C C . GLU A 1 72 ? -5.919 -12.936 14.115 1.00 79.00 72 GLU A C 1
ATOM 558 O O . GLU A 1 72 ? -5.962 -14.080 14.578 1.00 79.00 72 GLU A O 1
ATOM 563 N N . ASP A 1 73 ? -5.077 -12.010 14.588 1.00 81.31 73 ASP A N 1
ATOM 564 C CA . ASP A 1 73 ? -4.173 -12.239 15.711 1.00 81.31 73 ASP A CA 1
ATOM 565 C C . ASP A 1 73 ? -4.964 -12.268 17.028 1.00 81.31 73 ASP A C 1
ATOM 567 O O . ASP A 1 73 ? -5.446 -11.255 17.547 1.00 81.31 73 ASP A O 1
ATOM 571 N N . ARG A 1 74 ? -5.103 -13.475 17.586 1.00 86.88 74 ARG A N 1
ATOM 572 C CA . ARG A 1 74 ? -5.861 -13.710 18.821 1.00 86.88 74 ARG A CA 1
ATOM 573 C C . ARG A 1 74 ? -5.278 -12.977 20.020 1.00 86.88 74 ARG A C 1
ATOM 575 O O . ARG A 1 74 ? -6.049 -12.580 20.894 1.00 86.88 74 ARG A O 1
ATOM 582 N N . GLU A 1 75 ? -3.962 -12.831 20.079 1.00 84.94 75 GLU A N 1
ATOM 583 C CA . GLU A 1 75 ? -3.278 -12.206 21.202 1.00 84.94 75 GLU A CA 1
ATOM 584 C C . GLU A 1 75 ? -3.412 -10.684 21.123 1.00 84.94 75 GLU A C 1
ATOM 586 O O . GLU A 1 75 ? -3.817 -10.051 22.100 1.00 84.94 75 GLU A O 1
ATOM 591 N N . LEU A 1 76 ? -3.244 -10.109 19.931 1.00 84.38 76 LEU A N 1
ATOM 592 C CA . LEU A 1 76 ? -3.499 -8.688 19.697 1.00 84.38 76 LEU A CA 1
ATOM 593 C C . LEU A 1 76 ? -4.961 -8.309 19.992 1.00 84.38 76 LEU A C 1
ATOM 595 O O . LEU A 1 76 ? -5.235 -7.311 20.664 1.00 84.38 76 LEU A O 1
ATOM 599 N N . VAL A 1 77 ? -5.923 -9.127 19.548 1.00 88.50 77 VAL A N 1
ATOM 600 C CA . VAL A 1 77 ? -7.352 -8.913 19.836 1.00 88.50 77 VAL A CA 1
ATOM 601 C C . VAL A 1 77 ? -7.652 -9.044 21.330 1.00 88.50 77 VAL A C 1
ATOM 603 O O . VAL A 1 77 ? -8.491 -8.302 21.852 1.00 88.50 77 VAL A O 1
ATOM 606 N N . ARG A 1 78 ? -6.993 -9.971 22.036 1.00 90.44 78 ARG A N 1
ATOM 607 C CA . ARG A 1 78 ? -7.128 -10.114 23.493 1.00 90.44 78 ARG A CA 1
ATOM 608 C C . ARG A 1 78 ? -6.666 -8.840 24.201 1.00 90.44 78 ARG A C 1
ATOM 610 O O . ARG A 1 78 ? -7.439 -8.290 24.984 1.00 90.44 78 ARG A O 1
ATOM 617 N N . GLN A 1 79 ? -5.477 -8.342 23.866 1.00 89.19 79 GLN A N 1
ATOM 618 C CA . GLN A 1 79 ? -4.913 -7.113 24.433 1.00 89.19 79 GLN A CA 1
ATOM 619 C C . GLN A 1 79 ? -5.790 -5.890 24.134 1.00 89.19 79 GLN A C 1
ATOM 621 O O . GLN A 1 79 ? -6.108 -5.114 25.035 1.00 89.19 79 GLN A O 1
ATOM 626 N N . TYR A 1 80 ? -6.283 -5.758 22.897 1.00 91.31 80 TYR A N 1
ATOM 627 C CA . TYR A 1 80 ? -7.206 -4.679 22.541 1.00 91.31 80 TYR A CA 1
ATOM 628 C C . TYR A 1 80 ? -8.482 -4.707 23.393 1.00 91.31 80 TYR A C 1
ATOM 630 O O . TYR A 1 80 ? -8.948 -3.669 23.860 1.00 91.31 80 TYR A O 1
ATOM 638 N N . ARG A 1 81 ? -9.063 -5.894 23.619 1.00 93.12 81 ARG A N 1
ATOM 639 C CA . ARG A 1 81 ? -10.269 -6.044 24.449 1.00 93.12 81 ARG A CA 1
ATOM 640 C C . ARG A 1 81 ? -10.026 -5.669 25.908 1.00 93.12 81 ARG A C 1
ATOM 642 O O . ARG A 1 81 ? -10.945 -5.158 26.543 1.00 93.12 81 ARG A O 1
ATOM 649 N N . GLU A 1 82 ? -8.840 -5.939 26.442 1.00 92.81 82 GLU A N 1
ATOM 650 C CA . GLU A 1 82 ? -8.461 -5.542 27.802 1.00 92.81 82 GLU A CA 1
ATOM 651 C C . GLU A 1 82 ? -8.372 -4.020 27.915 1.00 92.81 82 GLU A C 1
ATOM 653 O O . GLU A 1 82 ? -9.081 -3.433 28.731 1.00 92.81 82 GLU A O 1
ATOM 658 N N . HIS A 1 83 ? -7.651 -3.370 27.002 1.00 91.44 83 HIS A N 1
ATOM 659 C CA . HIS A 1 83 ? -7.595 -1.910 26.951 1.00 91.44 83 HIS A CA 1
ATOM 660 C C . HIS A 1 83 ? -8.956 -1.257 26.707 1.00 91.44 83 HIS A C 1
ATOM 662 O O . HIS A 1 83 ? -9.280 -0.245 27.324 1.00 91.44 83 HIS A O 1
ATOM 668 N N . TYR A 1 84 ? -9.796 -1.839 25.849 1.00 91.81 84 TYR A N 1
ATOM 669 C CA . TYR A 1 84 ? -11.145 -1.331 25.621 1.00 91.81 84 TYR A CA 1
ATOM 670 C C . TYR A 1 84 ? -11.960 -1.303 26.920 1.00 91.81 84 TYR A C 1
ATOM 672 O O . TYR A 1 84 ? -12.599 -0.291 27.204 1.00 91.81 84 TYR A O 1
ATOM 680 N N . LYS A 1 85 ? -11.888 -2.360 27.743 1.00 93.12 85 LYS A N 1
ATOM 681 C CA . LYS A 1 85 ? -12.559 -2.397 29.054 1.00 93.12 85 LYS A CA 1
ATOM 682 C C . LYS A 1 85 ? -12.055 -1.295 29.983 1.00 93.12 85 LYS A C 1
ATOM 684 O O . LYS A 1 85 ? -12.867 -0.634 30.620 1.00 93.12 85 LYS A O 1
ATOM 689 N N . GLU A 1 86 ? -10.746 -1.058 30.026 1.00 90.75 86 GLU A N 1
ATOM 690 C CA . GLU A 1 86 ? -10.157 0.049 30.795 1.00 90.75 86 GLU A CA 1
ATOM 691 C C . GLU A 1 86 ? -10.643 1.419 30.297 1.00 90.75 86 GLU A C 1
ATOM 693 O O . GLU A 1 86 ? -10.835 2.348 31.072 1.00 90.75 86 GLU A O 1
ATOM 698 N N . TRP A 1 87 ? -10.866 1.585 28.993 1.00 91.94 87 TRP A N 1
ATOM 699 C CA . TRP A 1 87 ? -11.352 2.854 28.442 1.00 91.94 87 TRP A CA 1
ATOM 700 C C . TRP A 1 87 ? -12.854 3.053 28.645 1.00 91.94 87 TRP A C 1
ATOM 702 O O . TRP A 1 87 ? -13.311 4.195 28.724 1.00 91.94 87 TRP A O 1
ATOM 712 N N . GLN A 1 88 ? -13.621 1.967 28.767 1.00 91.31 88 GLN A N 1
ATOM 713 C CA . GLN A 1 88 ? -15.034 2.032 29.139 1.00 91.31 88 GLN A CA 1
ATOM 714 C C . GLN A 1 88 ? -15.214 2.597 30.550 1.00 91.31 88 GLN A C 1
ATOM 716 O O . GLN A 1 88 ? -16.124 3.391 30.761 1.00 91.31 88 GLN A O 1
ATOM 721 N N . THR A 1 89 ? -14.323 2.284 31.498 1.00 92.25 89 THR A N 1
ATOM 722 C CA . THR A 1 89 ? -14.418 2.844 32.860 1.00 92.25 89 THR A CA 1
ATOM 723 C C . THR A 1 89 ? -14.195 4.356 32.902 1.00 92.25 89 THR A C 1
ATOM 725 O O . THR A 1 89 ? -14.537 4.998 33.887 1.00 92.25 89 THR A O 1
ATOM 728 N N . LEU A 1 90 ? -13.618 4.940 31.847 1.00 89.88 90 LEU A N 1
ATOM 729 C CA . LEU A 1 90 ? -13.425 6.383 31.725 1.00 89.88 90 LEU A CA 1
ATOM 730 C C . LEU A 1 90 ? -14.654 7.096 31.154 1.00 89.88 90 LEU A C 1
ATOM 732 O O . LEU A 1 90 ? -14.639 8.319 31.086 1.00 89.88 90 LEU A O 1
ATOM 736 N N . GLN A 1 91 ? -15.700 6.383 30.728 1.00 89.75 91 GLN A N 1
ATOM 737 C CA . GLN A 1 91 ? -16.865 6.984 30.073 1.00 89.75 91 GLN A CA 1
ATOM 738 C C . GLN A 1 91 ? -17.525 8.071 30.929 1.00 89.75 91 GLN A C 1
ATOM 740 O O . GLN A 1 91 ? -17.820 9.145 30.413 1.00 89.75 91 GLN A O 1
ATOM 745 N N . ASP A 1 92 ? -17.649 7.834 32.235 1.00 90.50 92 ASP A N 1
ATOM 746 C CA . ASP A 1 92 ? -18.276 8.771 33.174 1.00 90.50 92 ASP A CA 1
ATOM 747 C C . ASP A 1 92 ? -17.425 10.024 33.455 1.00 90.50 92 ASP A C 1
ATOM 749 O O . ASP A 1 92 ? -17.900 10.969 34.078 1.00 90.50 92 ASP A O 1
ATOM 753 N N . SER A 1 93 ? -16.165 10.052 33.000 1.00 90.06 93 SER A N 1
ATOM 754 C CA . SER A 1 93 ? -15.277 11.218 33.126 1.00 90.06 93 SER A CA 1
ATOM 755 C C . SER A 1 93 ? -15.408 12.237 31.988 1.00 90.06 93 SER A C 1
ATOM 757 O O . SER A 1 93 ? -14.697 13.241 31.997 1.00 90.06 93 SER A O 1
ATOM 759 N N . PHE A 1 94 ? -16.283 11.989 31.007 1.00 88.88 94 PHE A N 1
ATOM 760 C CA . PHE A 1 94 ? -16.533 12.898 29.888 1.00 88.88 94 PHE A CA 1
ATOM 761 C C . PHE A 1 94 ? -17.918 13.528 30.003 1.00 88.88 94 PHE A C 1
ATOM 763 O O . PHE A 1 94 ? -18.902 12.836 30.257 1.00 88.88 94 PHE A O 1
ATOM 770 N N . ASP A 1 95 ? -17.995 14.829 29.726 1.00 88.19 95 ASP A N 1
ATOM 771 C CA . ASP A 1 95 ? -19.250 15.585 29.763 1.00 88.19 95 ASP A CA 1
ATOM 772 C C . ASP A 1 95 ? -20.224 15.119 28.673 1.00 88.19 95 ASP A C 1
ATOM 774 O O . ASP A 1 95 ? -21.445 15.154 28.845 1.00 88.19 95 ASP A O 1
ATOM 778 N N . THR A 1 96 ? -19.692 14.655 27.537 1.00 92.31 96 THR A N 1
ATOM 779 C CA . THR A 1 96 ? -20.496 14.157 26.422 1.00 92.31 96 THR A CA 1
ATOM 780 C C . THR A 1 96 ? -20.002 12.820 25.875 1.00 92.31 96 THR A C 1
ATOM 782 O O . THR A 1 96 ? -18.807 12.536 25.766 1.00 92.31 96 THR A O 1
ATOM 785 N N . HIS A 1 97 ? -20.949 12.014 25.389 1.00 85.94 97 HIS A N 1
ATOM 786 C CA . HIS A 1 97 ? -20.641 10.771 24.677 1.00 85.94 97 HIS A CA 1
ATOM 787 C C . HIS A 1 97 ? -19.812 11.016 23.399 1.00 85.94 97 HIS A C 1
ATOM 789 O O . HIS A 1 97 ? -19.067 10.141 22.962 1.00 85.94 97 HIS A O 1
ATOM 795 N N . ALA A 1 98 ? -19.921 12.199 22.784 1.00 83.25 98 ALA A N 1
ATOM 796 C CA . ALA A 1 98 ? -19.146 12.558 21.598 1.00 83.25 98 ALA A CA 1
ATOM 797 C C . ALA A 1 98 ? -17.650 12.712 21.916 1.00 83.25 98 ALA A C 1
ATOM 799 O O . ALA A 1 98 ? -16.812 12.189 21.185 1.00 83.25 98 ALA A O 1
ATOM 800 N N . GLU A 1 99 ? -17.307 13.371 23.022 1.00 84.69 99 GLU A N 1
ATOM 801 C CA . GLU A 1 99 ? -15.913 13.534 23.455 1.00 84.69 99 GLU A CA 1
ATOM 802 C C . GLU A 1 99 ? -15.289 12.201 23.859 1.00 84.69 99 GLU A C 1
ATOM 804 O O . GLU A 1 99 ? -14.160 11.898 23.455 1.00 84.69 99 GLU A O 1
ATOM 809 N N . TRP A 1 100 ? -16.051 11.366 24.571 1.00 88.62 100 TRP A N 1
ATOM 810 C CA . TRP A 1 100 ? -15.644 9.995 24.862 1.00 88.62 100 TRP A CA 1
ATOM 811 C C . TRP A 1 100 ? -15.399 9.199 23.572 1.00 88.62 100 TRP A C 1
ATOM 813 O O . TRP A 1 100 ? -14.369 8.536 23.432 1.00 88.62 100 TRP A O 1
ATOM 823 N N . TRP A 1 101 ? -16.293 9.317 22.586 1.00 82.75 101 TRP A N 1
ATOM 824 C CA . TRP A 1 101 ? -16.153 8.650 21.291 1.00 82.75 101 TRP A CA 1
ATOM 825 C C . TRP A 1 101 ? -14.917 9.121 20.510 1.00 82.75 101 TRP A C 1
ATOM 827 O O . TRP A 1 101 ? -14.226 8.308 19.894 1.00 82.75 101 TRP A O 1
ATOM 837 N N . GLU A 1 102 ? -14.583 10.414 20.547 1.00 82.12 102 GLU A N 1
ATOM 838 C CA . GLU A 1 102 ? -13.343 10.932 19.953 1.00 82.12 102 GLU A CA 1
ATOM 839 C C . GLU A 1 102 ? -12.088 10.393 20.649 1.00 82.12 102 GLU A C 1
ATOM 841 O O . GLU A 1 102 ? -11.117 10.021 19.983 1.00 82.12 102 GLU A O 1
ATOM 846 N N . MET A 1 103 ? -12.099 10.315 21.981 1.00 89.25 103 MET A N 1
ATOM 847 C CA . MET A 1 103 ? -11.009 9.712 22.748 1.00 89.25 103 MET A CA 1
ATOM 848 C C . MET A 1 103 ? -10.829 8.238 22.378 1.00 89.25 103 MET A C 1
ATOM 850 O O . MET A 1 103 ? -9.715 7.820 22.049 1.00 89.25 103 MET A O 1
ATOM 854 N N . LEU A 1 104 ? -11.923 7.476 22.356 1.00 85.00 104 LEU A N 1
ATOM 855 C CA . LEU A 1 104 ? -11.913 6.056 22.029 1.00 85.00 104 LEU A CA 1
ATOM 856 C C . LEU A 1 104 ? -11.374 5.808 20.616 1.00 85.00 104 LEU A C 1
ATOM 858 O O . LEU A 1 104 ? -10.510 4.948 20.430 1.00 85.00 104 LEU A O 1
ATOM 862 N N . LYS A 1 105 ? -11.825 6.591 19.627 1.00 80.00 105 LYS A N 1
ATOM 863 C CA . LYS A 1 105 ? -11.316 6.518 18.249 1.00 80.00 105 LYS A CA 1
ATOM 864 C C . LYS A 1 105 ? -9.808 6.746 18.190 1.00 80.00 105 LYS A C 1
ATOM 866 O O . LYS A 1 105 ? -9.109 5.969 17.544 1.00 80.00 105 LYS A O 1
ATOM 871 N N . ARG A 1 106 ? -9.292 7.763 18.893 1.00 83.88 106 ARG A N 1
ATOM 872 C CA . ARG A 1 106 ? -7.845 8.035 18.938 1.00 83.88 106 ARG A CA 1
ATOM 873 C C . ARG A 1 106 ? -7.066 6.899 19.589 1.00 83.88 106 ARG A C 1
ATOM 875 O O . ARG A 1 106 ? -6.062 6.477 19.031 1.00 83.88 106 ARG A O 1
ATOM 882 N N . ARG A 1 107 ? -7.520 6.384 20.736 1.00 88.88 107 ARG A N 1
ATOM 883 C CA . ARG A 1 107 ? -6.825 5.290 21.434 1.00 88.88 107 ARG A CA 1
ATOM 884 C C . ARG A 1 107 ? -6.822 3.996 20.623 1.00 88.88 107 ARG A C 1
ATOM 886 O O . ARG A 1 107 ? -5.783 3.356 20.512 1.00 88.88 107 ARG A O 1
ATOM 893 N N . THR A 1 108 ? -7.946 3.681 19.980 1.00 85.62 108 THR A N 1
ATOM 894 C CA . THR A 1 108 ? -8.068 2.552 19.045 1.00 85.62 108 THR A CA 1
ATOM 895 C C . THR A 1 108 ? -7.087 2.693 17.886 1.00 85.62 108 THR A C 1
ATOM 897 O O . THR A 1 108 ? -6.339 1.768 17.584 1.00 85.62 108 THR A O 1
ATOM 900 N N . GLN A 1 109 ? -7.047 3.875 17.267 1.00 80.62 109 GLN A N 1
ATOM 901 C CA . GLN A 1 109 ? -6.123 4.163 16.179 1.00 80.62 109 GLN A CA 1
ATOM 902 C C . GLN A 1 109 ? -4.658 4.024 16.611 1.00 80.62 109 GLN A C 1
ATOM 904 O O . GLN A 1 109 ? -3.872 3.437 15.878 1.00 80.62 109 GLN A O 1
ATOM 909 N N . THR A 1 110 ? -4.278 4.552 17.775 1.00 83.75 110 THR A N 1
ATOM 910 C CA . THR A 1 110 ? -2.902 4.454 18.280 1.00 83.75 110 THR A CA 1
ATOM 911 C C . THR A 1 110 ? -2.502 3.009 18.564 1.00 83.75 110 THR A C 1
ATOM 913 O O . THR A 1 110 ? -1.428 2.600 18.137 1.00 83.75 110 THR A O 1
ATOM 916 N N . PHE A 1 111 ? -3.369 2.235 19.224 1.00 86.19 111 PHE A N 1
ATOM 917 C CA . PHE A 1 111 ? -3.106 0.830 19.543 1.00 86.19 111 PHE A CA 1
ATOM 918 C C . PHE A 1 111 ? -2.822 0.013 18.278 1.00 86.19 111 PHE A C 1
ATOM 920 O O . PHE A 1 111 ? -1.790 -0.642 18.169 1.00 86.19 111 PHE A O 1
ATOM 927 N N . PHE A 1 112 ? -3.707 0.100 17.282 1.00 81.94 112 PHE A N 1
ATOM 928 C CA . PHE A 1 112 ? -3.524 -0.667 16.053 1.00 81.94 112 PHE A CA 1
ATOM 929 C C . PHE A 1 112 ? -2.375 -0.141 15.197 1.00 81.94 112 PHE A C 1
ATOM 931 O O . PHE A 1 112 ? -1.700 -0.947 14.577 1.00 81.94 112 PHE A O 1
ATOM 938 N N . LYS A 1 113 ? -2.075 1.163 15.209 1.00 78.62 113 LYS A N 1
ATOM 939 C CA . LYS A 1 113 ? -0.885 1.691 14.523 1.00 78.62 113 LYS A CA 1
ATOM 940 C C . LYS A 1 113 ? 0.423 1.130 15.073 1.00 7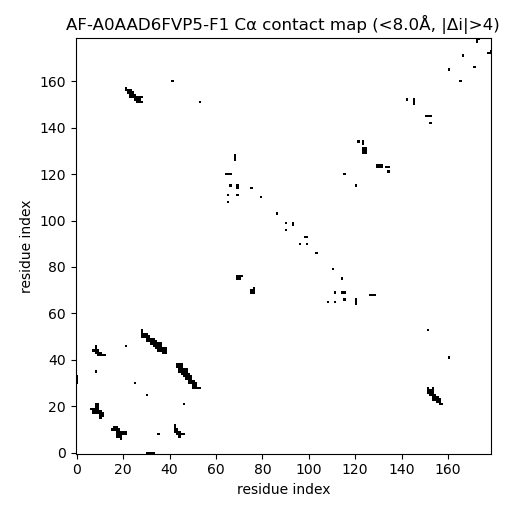8.62 113 LYS A C 1
ATOM 942 O O . LYS A 1 113 ? 1.312 0.842 14.287 1.00 78.62 113 LYS A O 1
ATOM 947 N N . GLN A 1 114 ? 0.528 0.957 16.390 1.00 78.19 114 GLN A N 1
ATOM 948 C CA . GLN A 1 114 ? 1.702 0.332 17.010 1.00 78.19 114 GLN A CA 1
ATOM 949 C C . GLN A 1 114 ? 1.854 -1.132 16.574 1.00 78.19 114 GLN A C 1
ATOM 951 O O . GLN A 1 114 ? 2.965 -1.600 16.370 1.00 78.19 114 GLN A O 1
ATOM 956 N N . ALA A 1 115 ? 0.743 -1.839 16.359 1.00 74.00 115 ALA A N 1
ATOM 957 C CA . ALA A 1 115 ? 0.766 -3.186 15.789 1.00 74.00 115 ALA A CA 1
ATOM 958 C C . ALA A 1 115 ? 1.038 -3.199 14.267 1.00 74.00 115 ALA A C 1
ATOM 960 O O . ALA A 1 115 ? 1.630 -4.145 13.754 1.00 74.00 115 ALA A O 1
ATOM 961 N N . GLU A 1 116 ? 0.628 -2.152 13.539 1.00 67.69 116 GLU A N 1
ATOM 962 C CA . GLU A 1 116 ? 0.887 -1.963 12.101 1.00 67.69 116 GLU A CA 1
ATOM 963 C C . GLU A 1 116 ? 2.352 -1.611 11.788 1.00 67.69 116 GLU A C 1
ATOM 965 O O . GLU A 1 116 ? 2.761 -1.780 10.642 1.00 67.69 116 GLU A O 1
ATOM 970 N N . GLU A 1 117 ? 3.164 -1.167 12.758 1.00 61.53 117 GLU A N 1
ATOM 971 C CA . GLU A 1 117 ? 4.589 -0.852 12.527 1.00 61.53 117 GLU A CA 1
ATOM 972 C C . GLU A 1 117 ? 5.402 -2.058 12.013 1.00 61.53 117 GLU A C 1
ATOM 974 O O . GLU A 1 117 ? 6.422 -1.862 11.357 1.00 61.53 117 GLU A O 1
ATOM 979 N N . LEU A 1 118 ? 4.919 -3.291 12.214 1.00 62.53 118 LEU A N 1
ATOM 980 C CA . LEU A 1 118 ? 5.527 -4.519 11.681 1.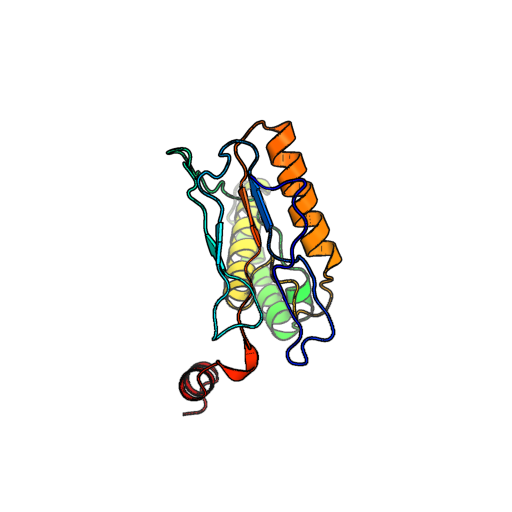00 62.53 118 LEU A CA 1
ATOM 981 C C . LEU A 1 118 ? 5.114 -4.846 10.234 1.00 62.53 118 LEU A C 1
ATOM 983 O O . LEU A 1 118 ? 5.880 -5.466 9.502 1.00 62.53 118 LEU A O 1
ATOM 987 N N . ILE A 1 119 ? 3.903 -4.466 9.809 1.00 62.41 119 ILE A N 1
ATOM 988 C CA . ILE A 1 119 ? 3.372 -4.733 8.462 1.00 62.41 119 ILE A CA 1
ATOM 989 C C . ILE A 1 119 ? 2.535 -3.534 8.024 1.00 62.41 119 ILE A C 1
ATOM 991 O O . ILE A 1 119 ? 1.391 -3.357 8.459 1.00 62.41 119 ILE A O 1
ATOM 995 N N . HIS A 1 120 ? 3.077 -2.741 7.098 1.00 67.56 120 HIS A N 1
ATOM 996 C CA . HIS A 1 120 ? 2.415 -1.532 6.614 1.00 67.56 120 HIS A CA 1
ATOM 997 C C . HIS A 1 120 ? 1.000 -1.841 6.062 1.00 67.56 120 HIS A C 1
ATOM 999 O O . HIS A 1 120 ? 0.805 -2.877 5.406 1.00 67.56 120 HIS A O 1
ATOM 1005 N N . PRO A 1 121 ? -0.009 -0.965 6.262 1.00 65.38 121 PRO A N 1
ATOM 1006 C CA . PRO A 1 121 ? -1.376 -1.171 5.763 1.00 65.38 121 PRO A CA 1
ATOM 1007 C C . PRO A 1 121 ? -1.467 -1.481 4.262 1.00 65.38 121 PRO A C 1
ATOM 1009 O O . PRO A 1 121 ? -2.320 -2.261 3.845 1.00 65.38 121 PRO A O 1
ATOM 1012 N N . ASP A 1 122 ? -0.542 -0.934 3.474 1.00 69.56 122 ASP A N 1
ATOM 1013 C CA . ASP A 1 122 ? -0.499 -1.108 2.016 1.00 69.56 122 ASP A CA 1
ATOM 1014 C C . ASP A 1 122 ? 0.342 -2.321 1.549 1.00 69.56 122 ASP A C 1
ATOM 1016 O O . ASP A 1 122 ? 0.417 -2.599 0.351 1.00 69.56 122 ASP A O 1
ATOM 1020 N N . GLN A 1 123 ? 0.969 -3.075 2.463 1.00 70.06 123 GLN A N 1
ATOM 1021 C CA . GLN A 1 123 ? 1.770 -4.260 2.122 1.00 70.06 123 GLN A CA 1
ATOM 1022 C C . GLN A 1 123 ? 0.874 -5.447 1.737 1.00 70.06 123 GLN A C 1
ATOM 1024 O O . GLN A 1 123 ? 0.423 -6.206 2.587 1.00 70.06 123 GLN A O 1
ATOM 1029 N N . ALA A 1 124 ? 0.595 -5.652 0.453 1.00 71.94 124 ALA A N 1
ATOM 1030 C CA . ALA A 1 124 ? -0.255 -6.772 0.034 1.00 71.94 124 ALA A CA 1
ATOM 1031 C C . ALA A 1 124 ? 0.478 -8.125 -0.029 1.00 71.94 124 ALA A C 1
ATOM 1033 O O . ALA A 1 124 ? -0.144 -9.169 0.157 1.00 71.94 124 ALA A O 1
ATOM 1034 N N . CYS A 1 125 ? 1.786 -8.126 -0.309 1.00 66.44 125 CYS A N 1
ATOM 1035 C CA . CYS A 1 125 ? 2.551 -9.358 -0.512 1.00 66.44 125 CYS A CA 1
ATOM 1036 C C . CYS A 1 125 ? 2.801 -10.099 0.811 1.00 66.44 125 CYS A C 1
ATOM 1038 O O . CYS A 1 125 ? 3.153 -9.476 1.811 1.00 66.44 125 CYS A O 1
ATOM 1040 N N . ALA A 1 126 ? 2.638 -11.427 0.788 1.00 62.09 126 ALA A N 1
ATOM 1041 C CA . ALA A 1 126 ? 2.840 -12.338 1.921 1.00 62.09 126 ALA A CA 1
ATOM 1042 C C . ALA A 1 126 ? 1.961 -12.073 3.164 1.00 62.09 126 ALA A C 1
ATOM 1044 O O . ALA A 1 126 ? 2.228 -12.622 4.230 1.00 62.09 126 ALA A O 1
ATOM 1045 N N . VAL A 1 127 ? 0.882 -11.291 3.033 1.00 68.56 127 VAL A N 1
ATOM 1046 C CA . VAL A 1 127 ? -0.079 -11.039 4.118 1.00 68.56 127 VAL A CA 1
ATOM 1047 C C . VAL A 1 127 ? -1.378 -11.815 3.857 1.00 68.56 127 VAL A C 1
ATOM 1049 O O . VAL A 1 127 ? -2.042 -11.556 2.847 1.00 68.56 127 VAL A O 1
ATOM 1052 N N . PRO A 1 128 ? -1.779 -12.750 4.741 1.00 60.44 128 PRO A N 1
ATOM 1053 C CA . PRO A 1 128 ? -3.036 -13.482 4.609 1.00 60.44 128 PRO A CA 1
ATOM 1054 C C . PRO A 1 128 ? -4.244 -12.551 4.438 1.00 60.44 128 PRO A C 1
ATOM 1056 O O . PRO A 1 128 ? -4.331 -11.488 5.049 1.00 60.44 128 PRO A O 1
ATOM 1059 N N . GLY A 1 129 ? -5.169 -12.934 3.557 1.00 71.38 129 GLY A N 1
ATOM 1060 C CA . GLY A 1 129 ? -6.392 -12.170 3.292 1.00 71.38 129 GLY A CA 1
ATOM 1061 C C . GLY A 1 129 ? -6.227 -10.950 2.376 1.00 71.38 129 GLY A C 1
ATOM 1062 O O . GLY A 1 129 ? -7.233 -10.482 1.842 1.00 71.38 129 GLY A O 1
ATOM 1063 N N . ARG A 1 130 ? -4.999 -10.476 2.116 1.00 75.31 130 ARG A N 1
ATOM 1064 C CA . ARG A 1 130 ? -4.723 -9.412 1.136 1.00 75.31 130 ARG A CA 1
ATOM 1065 C C . ARG A 1 130 ? -4.458 -10.004 -0.241 1.00 75.31 130 ARG A C 1
ATOM 1067 O O . ARG A 1 130 ? -3.801 -11.035 -0.384 1.00 75.31 130 ARG A O 1
ATOM 1074 N N . LYS A 1 131 ? -4.982 -9.359 -1.279 1.00 77.75 131 LYS A N 1
ATOM 1075 C CA . LYS A 1 131 ? -4.809 -9.785 -2.669 1.00 77.75 131 LYS A CA 1
ATOM 1076 C C . LYS A 1 131 ? -4.099 -8.705 -3.463 1.00 77.75 131 LYS A C 1
ATOM 1078 O O . LYS A 1 131 ? -4.261 -7.517 -3.210 1.00 77.75 131 LYS A O 1
ATOM 1083 N N . ILE A 1 132 ? -3.404 -9.114 -4.523 1.00 80.31 132 ILE A N 1
ATOM 1084 C CA . ILE A 1 132 ? -2.807 -8.178 -5.489 1.00 80.31 132 ILE A CA 1
ATOM 1085 C C . ILE A 1 132 ? -3.843 -7.200 -6.074 1.00 80.31 132 ILE A C 1
ATOM 1087 O O . ILE A 1 132 ? -3.524 -6.063 -6.412 1.00 80.31 132 ILE A O 1
ATOM 1091 N N . THR A 1 133 ? -5.111 -7.616 -6.136 1.00 81.25 133 THR A N 1
ATOM 1092 C CA . THR A 1 133 ? -6.232 -6.768 -6.554 1.00 81.25 133 THR A CA 1
ATOM 1093 C C . THR A 1 133 ? -6.423 -5.548 -5.659 1.00 81.25 133 THR A C 1
ATOM 1095 O O . THR A 1 133 ? -6.845 -4.513 -6.161 1.00 81.25 133 THR A O 1
ATOM 1098 N N . ASP A 1 134 ? -6.086 -5.634 -4.372 1.00 76.62 134 ASP A N 1
ATOM 1099 C CA . ASP A 1 134 ? -6.213 -4.519 -3.431 1.00 76.62 134 ASP A CA 1
ATOM 1100 C C . ASP A 1 134 ? -5.185 -3.425 -3.749 1.00 76.62 134 ASP A C 1
ATOM 1102 O O . ASP A 1 134 ? -5.539 -2.249 -3.825 1.00 76.62 134 ASP A O 1
ATOM 1106 N N . SER A 1 135 ? -3.939 -3.810 -4.056 1.00 82.44 135 SER A N 1
ATOM 1107 C CA . SER A 1 135 ? -2.904 -2.885 -4.539 1.00 82.44 135 SER A CA 1
ATOM 1108 C C . SER A 1 135 ? -3.282 -2.251 -5.880 1.00 82.44 135 SER A C 1
ATOM 1110 O O . SER A 1 135 ? -3.099 -1.049 -6.068 1.00 82.44 135 SER A O 1
ATOM 1112 N N . LEU A 1 136 ? -3.863 -3.027 -6.805 1.00 82.38 136 LEU A N 1
ATOM 1113 C CA . LEU A 1 136 ? -4.339 -2.502 -8.091 1.00 82.38 136 LEU A CA 1
ATOM 1114 C C . LEU A 1 136 ? -5.465 -1.475 -7.911 1.00 82.38 136 LEU A C 1
ATOM 1116 O O . LEU A 1 136 ? -5.454 -0.431 -8.567 1.00 82.38 136 LEU A O 1
ATOM 1120 N N . LEU A 1 137 ? -6.420 -1.748 -7.017 1.00 81.25 137 LEU A N 1
ATOM 1121 C CA . LEU A 1 137 ? -7.490 -0.810 -6.679 1.00 81.25 137 LEU A CA 1
ATOM 1122 C C . LEU A 1 137 ? -6.932 0.459 -6.031 1.00 81.25 137 LEU A C 1
ATOM 1124 O O . LEU A 1 137 ? -7.328 1.549 -6.431 1.00 81.25 137 LEU A O 1
ATOM 1128 N N . LEU A 1 138 ? -5.971 0.336 -5.111 1.00 82.75 138 LEU A N 1
ATOM 1129 C CA . LEU A 1 138 ? -5.327 1.481 -4.467 1.00 82.75 138 LEU A CA 1
ATOM 1130 C C . LEU A 1 138 ? -4.620 2.391 -5.482 1.00 82.75 138 LEU A C 1
ATOM 1132 O O . LEU A 1 138 ? -4.820 3.607 -5.461 1.00 82.75 138 LEU A O 1
ATOM 1136 N N . ILE A 1 139 ? -3.835 1.818 -6.401 1.00 85.50 139 ILE A N 1
ATOM 1137 C CA . ILE A 1 139 ? -3.162 2.575 -7.469 1.00 85.50 139 ILE A CA 1
ATOM 1138 C C . ILE A 1 139 ? -4.203 3.265 -8.358 1.00 85.50 139 ILE A C 1
ATOM 1140 O O . ILE A 1 139 ? -4.100 4.467 -8.614 1.00 85.50 139 ILE A O 1
ATOM 1144 N N . ARG A 1 140 ? -5.238 2.533 -8.793 1.00 85.12 140 ARG A N 1
ATOM 1145 C CA . ARG A 1 140 ? -6.319 3.075 -9.629 1.00 85.12 140 ARG A CA 1
ATOM 1146 C C . ARG A 1 140 ? -7.022 4.244 -8.947 1.00 85.12 140 ARG A C 1
ATOM 1148 O O . ARG A 1 140 ? -7.192 5.295 -9.559 1.00 85.12 140 ARG A O 1
ATOM 1155 N N . ASP A 1 141 ? -7.430 4.065 -7.698 1.00 85.31 141 ASP A N 1
ATOM 1156 C CA . ASP A 1 141 ? -8.178 5.067 -6.947 1.00 85.31 141 ASP A CA 1
ATOM 1157 C C . ASP A 1 141 ? -7.305 6.290 -6.645 1.00 85.31 141 ASP A C 1
ATOM 1159 O O . ASP A 1 141 ? -7.792 7.413 -6.737 1.00 85.31 141 ASP A O 1
ATOM 1163 N N . THR A 1 142 ? -6.003 6.103 -6.407 1.00 82.88 142 THR A N 1
ATOM 1164 C CA . THR A 1 142 ? -5.032 7.202 -6.264 1.00 82.88 142 THR A CA 1
ATOM 1165 C C . THR A 1 142 ? -4.910 8.015 -7.555 1.00 82.88 142 THR A C 1
ATOM 1167 O O . THR A 1 142 ? -4.946 9.246 -7.514 1.00 82.88 142 THR A O 1
ATOM 1170 N N . ILE A 1 143 ? -4.832 7.351 -8.714 1.00 84.94 143 ILE A N 1
ATOM 1171 C CA . ILE A 1 143 ? -4.809 8.012 -10.029 1.00 84.94 143 ILE A CA 1
ATOM 1172 C C . ILE A 1 143 ? -6.117 8.775 -10.282 1.00 84.94 143 ILE A C 1
ATOM 1174 O O . ILE A 1 143 ? -6.082 9.938 -10.692 1.00 84.94 143 ILE A O 1
ATOM 1178 N N . CYS A 1 144 ? -7.271 8.154 -10.017 1.00 80.38 144 CYS A N 1
ATOM 1179 C CA . CYS A 1 144 ? -8.578 8.803 -10.141 1.00 80.38 144 CYS A CA 1
ATOM 1180 C C . CYS A 1 144 ? -8.683 10.022 -9.219 1.00 80.38 144 CYS A C 1
ATOM 1182 O O . CYS A 1 144 ? -9.073 11.099 -9.661 1.00 80.38 144 CYS A O 1
ATOM 1184 N N . HIS A 1 145 ? -8.262 9.884 -7.963 1.00 81.00 145 HIS A N 1
ATOM 1185 C CA . HIS A 1 145 ? -8.286 10.962 -6.985 1.00 81.00 145 HIS A CA 1
ATOM 1186 C C . HIS A 1 145 ? -7.400 12.140 -7.407 1.00 81.00 145 HIS A C 1
ATOM 1188 O O . HIS A 1 145 ? -7.835 13.290 -7.329 1.00 81.00 145 HIS A O 1
ATOM 1194 N N . ALA A 1 146 ? -6.191 11.866 -7.908 1.00 80.25 146 ALA A N 1
ATOM 1195 C CA . ALA A 1 146 ? -5.291 12.883 -8.450 1.00 80.25 146 ALA A CA 1
ATOM 1196 C C . ALA A 1 146 ? -5.899 13.632 -9.636 1.00 80.25 146 ALA A C 1
ATOM 1198 O O . ALA A 1 146 ? -5.826 14.862 -9.696 1.00 80.25 146 ALA A O 1
ATOM 1199 N N . ARG A 1 147 ? -6.563 12.905 -10.540 1.00 80.12 147 ARG A N 1
ATOM 1200 C CA . ARG A 1 147 ? -7.279 13.494 -11.674 1.00 80.12 147 ARG A CA 1
ATOM 1201 C C . ARG A 1 147 ? -8.422 14.398 -11.211 1.00 80.12 147 ARG A C 1
ATOM 1203 O O . ARG A 1 147 ? -8.511 15.529 -11.678 1.00 80.12 147 ARG A O 1
ATOM 1210 N N . ASP A 1 148 ? -9.265 13.921 -10.300 1.00 86.81 148 ASP A N 1
ATOM 1211 C CA . ASP A 1 148 ? -10.486 14.619 -9.885 1.00 86.81 148 ASP A CA 1
ATOM 1212 C C . ASP A 1 148 ? -10.183 15.858 -9.019 1.00 86.81 148 ASP A C 1
ATOM 1214 O O . ASP A 1 148 ? -10.875 16.870 -9.099 1.00 86.81 148 ASP A O 1
ATOM 1218 N N . ARG A 1 149 ? -9.118 15.806 -8.209 1.00 81.62 149 ARG A N 1
ATOM 1219 C CA . ARG A 1 149 ? -8.640 16.924 -7.370 1.00 81.62 149 ARG A CA 1
ATOM 1220 C C . ARG A 1 149 ? -7.628 17.829 -8.079 1.00 81.62 149 ARG A C 1
ATOM 1222 O O . ARG A 1 149 ? -7.201 18.825 -7.501 1.00 81.62 149 ARG A O 1
ATOM 1229 N N . ASN A 1 150 ? -7.234 17.470 -9.298 1.00 80.12 150 ASN A N 1
ATOM 1230 C CA . ASN A 1 150 ? -6.227 18.148 -10.104 1.00 80.12 150 ASN A CA 1
ATOM 1231 C C . ASN A 1 150 ? -4.899 18.417 -9.363 1.00 80.12 150 ASN A C 1
ATOM 1233 O O . ASN A 1 150 ? -4.349 19.516 -9.452 1.00 80.12 150 ASN A O 1
ATOM 1237 N N . PHE A 1 151 ? -4.379 17.424 -8.631 1.00 77.25 151 PHE A N 1
ATOM 1238 C CA . PHE A 1 151 ? -3.033 17.499 -8.050 1.00 77.25 151 PHE A CA 1
ATOM 1239 C C . PHE A 1 151 ? -2.058 16.576 -8.780 1.00 77.25 151 PHE A C 1
ATOM 1241 O O . PHE A 1 151 ? -2.439 15.592 -9.413 1.00 77.25 151 PHE A O 1
ATOM 1248 N N . ARG A 1 152 ? -0.773 16.916 -8.673 1.00 73.31 152 ARG A N 1
ATOM 1249 C CA . ARG A 1 152 ? 0.309 16.256 -9.401 1.00 73.31 152 ARG A CA 1
ATOM 1250 C C . ARG A 1 152 ? 0.623 14.891 -8.806 1.00 73.31 152 ARG A C 1
ATOM 1252 O O . ARG A 1 152 ? 0.936 14.806 -7.622 1.00 73.31 152 ARG A O 1
ATOM 1259 N N . LEU A 1 153 ? 0.599 13.856 -9.641 1.00 78.19 153 LEU A N 1
ATOM 1260 C CA . LEU A 1 153 ? 0.927 12.483 -9.261 1.00 78.19 153 LEU A CA 1
ATOM 1261 C C . LEU A 1 153 ? 2.027 11.914 -10.163 1.00 78.19 153 LEU A C 1
ATOM 1263 O O . LEU A 1 153 ? 1.984 12.060 -11.390 1.00 78.19 153 LEU A O 1
ATOM 1267 N N . VAL A 1 154 ? 2.975 11.230 -9.527 1.00 80.50 154 VAL A N 1
ATOM 1268 C CA . VAL A 1 154 ? 3.972 10.363 -10.160 1.00 80.50 154 VAL A CA 1
ATOM 1269 C C . VAL A 1 154 ? 3.819 8.978 -9.545 1.00 80.50 154 VAL A C 1
ATOM 1271 O O . VAL A 1 154 ? 3.768 8.860 -8.323 1.00 80.50 154 VAL A O 1
ATOM 1274 N N . VAL A 1 155 ? 3.732 7.949 -10.385 1.00 80.06 155 VAL A N 1
ATOM 1275 C CA . VAL A 1 155 ? 3.724 6.546 -9.954 1.00 80.06 155 VAL A CA 1
ATOM 1276 C C . VAL A 1 155 ? 5.038 5.914 -10.396 1.00 80.06 155 VAL A C 1
ATOM 1278 O O . VAL A 1 155 ? 5.378 5.956 -11.581 1.00 80.06 155 VAL A O 1
ATOM 1281 N N . LEU A 1 156 ? 5.770 5.355 -9.433 1.00 76.50 156 LEU A N 1
ATOM 1282 C CA . LEU A 1 156 ? 7.041 4.668 -9.645 1.00 76.50 156 LEU A CA 1
ATOM 1283 C C . LEU A 1 156 ? 6.850 3.178 -9.364 1.00 76.50 156 LEU A C 1
ATOM 1285 O O . LEU A 1 156 ? 6.340 2.823 -8.302 1.00 76.50 156 LEU A O 1
ATOM 1289 N N . ASN A 1 157 ? 7.251 2.331 -10.310 1.00 79.00 157 ASN A N 1
ATOM 1290 C CA . ASN A 1 157 ? 7.383 0.895 -10.083 1.00 79.00 157 ASN A CA 1
ATOM 1291 C C . ASN A 1 157 ? 8.837 0.599 -9.688 1.00 79.00 157 ASN A C 1
ATOM 1293 O O . ASN A 1 157 ? 9.746 1.015 -10.405 1.00 79.00 157 ASN A O 1
ATOM 1297 N N . LEU A 1 158 ? 9.045 -0.055 -8.546 1.00 78.62 158 LEU A N 1
ATOM 1298 C CA . LEU A 1 158 ? 10.361 -0.403 -8.010 1.00 78.62 158 LEU A CA 1
ATOM 1299 C C . LEU A 1 158 ? 10.408 -1.912 -7.790 1.00 78.62 158 LEU A C 1
ATOM 1301 O O . LEU A 1 158 ? 9.476 -2.462 -7.206 1.00 78.62 158 LEU A O 1
ATOM 1305 N N . ASP A 1 159 ? 11.502 -2.541 -8.206 1.00 75.06 159 ASP A N 1
ATOM 1306 C CA . ASP A 1 159 ? 11.750 -3.961 -7.979 1.00 75.06 159 ASP A CA 1
ATOM 1307 C C . ASP A 1 159 ? 13.178 -4.190 -7.466 1.00 75.06 159 ASP A C 1
ATOM 1309 O O . ASP A 1 159 ? 14.090 -3.408 -7.757 1.00 75.06 159 ASP A O 1
ATOM 1313 N N . PHE A 1 160 ? 13.361 -5.237 -6.662 1.00 69.31 160 PHE A N 1
ATOM 1314 C CA . PHE A 1 160 ? 14.649 -5.590 -6.067 1.00 69.31 160 PHE A CA 1
ATOM 1315 C C . PHE A 1 160 ? 15.228 -6.831 -6.740 1.00 69.31 160 PHE A C 1
ATOM 1317 O O . PHE A 1 160 ? 14.635 -7.909 -6.715 1.00 69.31 160 PHE A O 1
ATOM 1324 N N . GLU A 1 161 ? 16.440 -6.697 -7.277 1.00 72.12 161 GLU A N 1
ATOM 1325 C CA . GLU A 1 161 ? 17.135 -7.802 -7.931 1.00 72.12 161 GLU A CA 1
ATOM 1326 C C . GLU A 1 161 ? 17.451 -8.925 -6.930 1.00 72.12 161 GLU A C 1
ATOM 1328 O O . GLU A 1 161 ? 18.184 -8.703 -5.962 1.00 72.12 161 GLU A O 1
ATOM 1333 N N . ASN A 1 162 ? 16.936 -10.134 -7.185 1.00 66.19 162 ASN A N 1
ATOM 1334 C CA . ASN A 1 162 ? 17.160 -11.324 -6.355 1.00 66.19 162 ASN A CA 1
ATOM 1335 C C . ASN A 1 162 ? 16.930 -11.045 -4.857 1.00 66.19 162 ASN A C 1
ATOM 1337 O O . ASN A 1 162 ? 17.758 -11.376 -4.006 1.00 66.19 162 ASN A O 1
ATOM 1341 N N . ALA A 1 163 ? 15.806 -10.386 -4.547 1.00 66.88 163 ALA A N 1
ATOM 1342 C CA . ALA A 1 163 ? 15.505 -9.843 -3.223 1.00 66.88 163 ALA A CA 1
ATOM 1343 C C . ALA A 1 163 ? 15.648 -10.855 -2.076 1.00 66.88 163 ALA A C 1
ATOM 1345 O O . ALA A 1 163 ? 16.008 -10.460 -0.977 1.00 66.88 163 ALA A O 1
ATOM 1346 N N . PHE A 1 164 ? 15.399 -12.146 -2.314 1.00 60.34 164 PHE A N 1
ATOM 1347 C CA . PHE A 1 164 ? 15.555 -13.185 -1.292 1.00 60.34 164 PHE A CA 1
ATOM 1348 C C 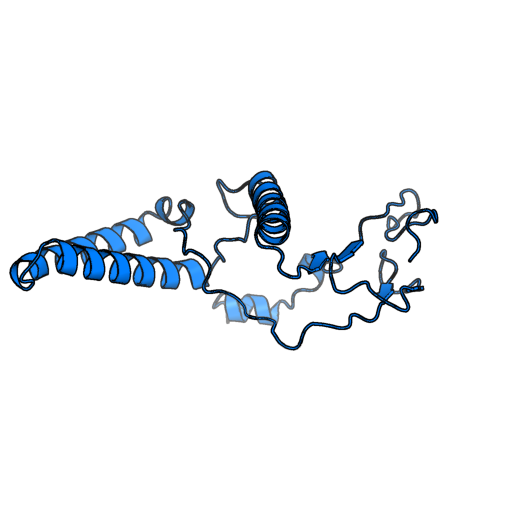. PHE A 1 164 ? 17.009 -13.644 -1.116 1.00 60.34 164 PHE A C 1
ATOM 1350 O O . PHE A 1 164 ? 17.429 -13.900 0.008 1.00 60.34 164 PHE A O 1
ATOM 1357 N N . ASP A 1 165 ? 17.792 -13.706 -2.195 1.00 68.56 165 ASP A N 1
ATOM 1358 C CA . ASP A 1 165 ? 19.177 -14.197 -2.169 1.00 68.56 165 ASP A CA 1
ATOM 1359 C C . ASP A 1 165 ? 20.170 -13.150 -1.653 1.00 68.56 165 ASP A C 1
ATOM 1361 O O . ASP A 1 165 ? 21.268 -13.480 -1.204 1.00 68.56 165 ASP A O 1
ATOM 1365 N N . ARG A 1 166 ? 19.806 -11.866 -1.743 1.00 71.94 166 ARG A N 1
ATOM 1366 C CA . ARG A 1 166 ? 20.686 -10.738 -1.401 1.00 71.94 166 ARG A CA 1
ATOM 1367 C C . ARG A 1 166 ? 20.475 -10.169 -0.001 1.00 71.94 166 ARG A C 1
ATOM 1369 O O . ARG A 1 166 ? 21.133 -9.193 0.361 1.00 71.94 166 ARG A O 1
ATOM 1376 N N . VAL A 1 167 ? 19.597 -10.767 0.802 1.00 70.94 167 VAL A N 1
ATOM 1377 C CA . VAL A 1 167 ? 19.418 -10.372 2.205 1.00 70.94 167 VAL A CA 1
ATOM 1378 C C . VAL A 1 167 ? 20.569 -10.929 3.041 1.00 70.94 167 VAL A C 1
ATOM 1380 O O . VAL A 1 167 ? 20.854 -12.122 3.028 1.00 70.94 167 VAL A O 1
ATOM 1383 N N . SER A 1 168 ? 21.245 -10.056 3.790 1.00 80.62 168 SER A N 1
ATOM 1384 C CA . SER A 1 168 ? 22.313 -10.471 4.702 1.00 80.62 168 SER A CA 1
ATOM 1385 C C . SER A 1 168 ? 21.761 -11.370 5.811 1.00 80.62 168 SER A C 1
ATOM 1387 O O . SER A 1 168 ? 20.890 -10.953 6.573 1.00 80.62 168 SER A O 1
ATOM 1389 N N . HIS A 1 169 ? 22.316 -12.575 5.960 1.00 79.81 169 HIS A N 1
ATOM 1390 C CA . HIS A 1 169 ? 21.938 -13.482 7.049 1.00 79.81 169 HIS A CA 1
ATOM 1391 C C . HIS A 1 169 ? 22.223 -12.894 8.434 1.00 79.81 169 HIS A C 1
ATOM 1393 O O . HIS A 1 169 ? 21.443 -13.108 9.351 1.00 79.81 169 HIS A O 1
ATOM 1399 N N . GLN A 1 170 ? 23.301 -12.114 8.584 1.00 80.69 170 GLN A N 1
ATOM 1400 C CA . GLN A 1 170 ? 23.607 -11.448 9.853 1.00 80.69 170 GLN A CA 1
ATOM 140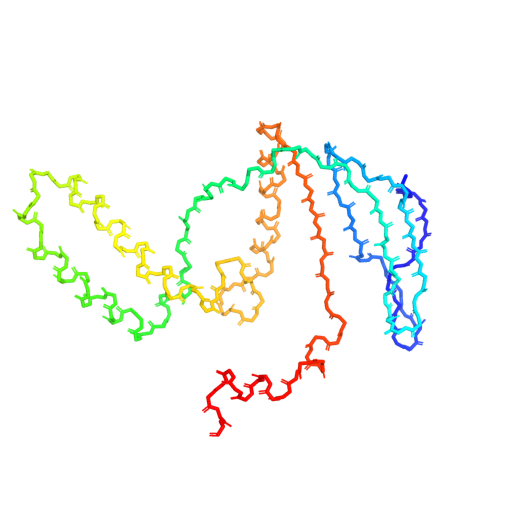1 C C . GLN A 1 170 ? 22.502 -10.459 10.236 1.00 80.69 170 GLN A C 1
ATOM 1403 O O . GLN A 1 170 ? 22.084 -10.420 11.386 1.00 80.69 170 GLN A O 1
ATOM 1408 N N . TYR A 1 171 ? 22.010 -9.690 9.263 1.00 78.06 171 TYR A N 1
ATOM 1409 C CA . TYR A 1 171 ? 20.883 -8.786 9.479 1.00 78.06 171 TYR A CA 1
ATOM 1410 C C . TYR A 1 171 ? 19.617 -9.566 9.860 1.00 78.06 171 TYR A C 1
ATOM 1412 O O . TYR A 1 171 ? 18.922 -9.190 10.796 1.00 78.06 171 TYR A O 1
ATOM 1420 N N . LEU A 1 172 ? 19.362 -10.690 9.184 1.00 64.94 172 LEU A N 1
ATOM 1421 C CA . LEU A 1 172 ? 18.185 -11.521 9.431 1.00 64.94 172 LEU A CA 1
ATOM 1422 C C . LEU A 1 172 ? 18.198 -12.181 10.823 1.00 64.94 172 LEU A C 1
ATOM 1424 O O . LEU A 1 172 ? 17.155 -12.265 11.462 1.00 64.94 172 LEU A O 1
ATOM 1428 N N . PHE A 1 173 ? 19.360 -12.628 11.313 1.00 70.00 173 PHE A N 1
ATOM 1429 C CA . PHE A 1 173 ? 19.493 -13.224 12.650 1.00 70.00 173 PHE A CA 1
ATOM 1430 C C . PHE A 1 173 ? 19.420 -12.192 13.776 1.00 70.00 173 PHE A C 1
ATOM 1432 O O . PHE A 1 173 ? 18.754 -12.455 14.777 1.00 70.00 173 PHE A O 1
ATOM 1439 N N . GLN A 1 174 ? 19.999 -11.004 13.575 1.00 71.38 174 GLN A N 1
ATOM 1440 C CA . GLN A 1 174 ? 19.852 -9.883 14.507 1.00 71.38 174 GLN A CA 1
ATOM 1441 C C . GLN A 1 174 ? 18.387 -9.462 14.656 1.00 71.38 174 GLN A C 1
ATOM 1443 O O . GLN A 1 174 ? 17.908 -9.278 15.773 1.00 71.38 174 GLN A O 1
ATOM 1448 N N . ASP A 1 175 ? 17.662 -9.348 13.540 1.00 62.09 175 ASP A N 1
ATOM 1449 C CA . ASP A 1 175 ? 16.243 -8.973 13.533 1.00 62.09 175 ASP A CA 1
ATOM 1450 C C . ASP A 1 175 ? 15.347 -10.070 14.139 1.00 62.09 175 ASP A C 1
ATOM 1452 O O . ASP A 1 175 ? 14.419 -9.785 14.894 1.00 62.09 175 ASP A O 1
ATOM 1456 N N . ALA A 1 176 ? 15.676 -11.344 13.895 1.00 58.00 176 ALA A N 1
ATOM 1457 C CA . ALA A 1 176 ? 14.967 -12.487 14.471 1.00 58.00 176 ALA A CA 1
ATOM 1458 C C . ALA A 1 176 ? 15.288 -12.746 15.959 1.00 58.00 176 ALA A C 1
ATOM 1460 O O . ALA A 1 176 ? 14.681 -13.635 16.561 1.00 58.00 176 ALA A O 1
ATOM 1461 N N . GLY A 1 177 ? 16.235 -12.011 16.555 1.00 56.78 177 GLY A N 1
ATOM 1462 C CA . GLY A 1 177 ? 16.686 -12.225 17.933 1.00 56.78 177 GLY A CA 1
ATOM 1463 C C . GLY A 1 177 ? 17.399 -13.567 18.142 1.00 56.78 177 GLY A C 1
ATOM 1464 O O . GLY A 1 177 ? 17.272 -14.166 19.210 1.00 56.78 177 GLY A O 1
ATOM 1465 N N . LEU A 1 178 ? 18.102 -14.057 17.116 1.00 54.88 178 LEU A N 1
ATOM 1466 C CA . LEU A 1 178 ? 18.802 -15.348 17.073 1.00 54.88 178 LEU A CA 1
ATOM 1467 C C . LEU A 1 178 ? 20.334 -15.184 17.137 1.00 54.88 178 LEU A C 1
ATOM 1469 O O . LEU A 1 178 ? 21.052 -15.858 16.396 1.00 54.88 178 LEU A O 1
ATOM 1473 N N . ASP A 1 179 ? 20.814 -14.292 18.006 1.00 52.69 179 ASP A N 1
ATOM 1474 C CA . ASP A 1 179 ? 22.244 -14.122 18.317 1.00 52.69 179 ASP A CA 1
ATOM 1475 C C . ASP A 1 179 ? 22.675 -14.952 19.543 1.00 52.69 179 ASP A C 1
ATOM 1477 O O . ASP A 1 179 ? 21.929 -14.977 20.553 1.00 52.69 179 ASP A O 1
#

Sequence (179 aa):
MHPKEEGFTWLSSDGTRASRIDYILARDSPPTDARLTPVFFSDHAMLSCTLSLSHSVTTGRGLWKLNCSLLEDRELVRQYREHYKEWQTLQDSFDTHAEWWEMLKRRTQTFFKQAEELIHPDQACAVPGRKITDSLLLIRDTICHARDRNFRLVVLNLDFENAFDRVSHQYLFQDAGLD

Secondary structure (DSSP, 8-state):
--SS----SEE-TTSS-EE----EEESSS--EEEEEE--TT-SBPEEEEE----S------PPP---GGGGG-HHHHHHHHHHHHHHHTTGGGSSSHHHHHHHHHHHHHHHHHHHHTTS-TT--TT-TT--HHHHHHHHHHHHHHHHHHT---EEE----TTTTTTS-HHHHHHHTT--

Mean predicted aligned error: 14.49 Å

pLDDT: mean 77.07, std 10.57, range [49.69, 93.12]

Solvent-accessible surface area (backbone atoms only — not comparable to full-atom values): 11304 Å² total; per-residue (Å²): 126,74,89,82,60,86,77,62,32,33,42,42,96,84,65,85,45,70,42,70,82,79,55,82,50,49,78,73,37,65,67,41,79,67,42,78,42,85,45,95,88,47,57,44,38,46,78,47,61,47,67,68,75,68,100,72,81,70,84,68,89,69,84,87,69,86,57,69,62,56,68,70,38,65,66,59,45,50,52,51,53,53,53,49,54,61,53,57,73,48,50,86,79,40,98,42,73,66,60,40,48,53,51,50,53,51,53,54,51,52,56,52,48,66,63,32,74,82,53,56,81,81,55,37,78,99,36,79,94,49,45,73,66,56,55,52,48,50,54,50,51,50,54,50,49,29,61,77,71,71,50,80,52,74,52,80,70,84,85,67,83,59,60,79,81,68,56,55,64,69,59,53,30,60,74,68,69,68,121

Organism: NCBI:txid1090488

InterPro domains:
  IPR036691 Endonuclease/exonuclease/phosphatase superfamily [G3DSA:3.60.10.10] (1-51)
  IPR036691 Endonuclease/exonuclease/phosphatase superfamily [SSF56219] (2-51)

Radius of gyration: 22.83 Å; Cα contacts (8 Å, |Δi|>4): 144; chains: 1; bounding box: 46×40×63 Å